Protein AF-A0A9W6Q426-F1 (afdb_monomer_lite)

Secondary structure (DSSP, 8-state):
--HHHHHHHHHHHHHS--STTHHHHHHHHHHHHSTTSSPPPPPS-EE-SHHHHHHHHH-GGGGTTEEEE-S-EE-TTSPPEEEPTT-EEEEE-TT-EEEES-EEEPTT-EEEEE--PPTTSPPPEEEEEE-STT--SEE-TTSEEEE-TT-EEEEEE-STT--SEE--SS--S--EEEE-TT-EEEEE--TTS-SEE-STT----EEEE-TT-EEEE----S-S-S----PPPPPP----PPPPPPPP------B--------------PPPPPPPPPPPPP-------------

Organism: NCBI:txid2065

pLDDT: mean 72.14, std 25.11, range [27.53, 98.12]

Radius of gyration: 30.88 Å; chains: 1; bounding box: 71×102×104 Å

Foldseek 3Di:
DVVVVVVVVVVVVVVPDDDPCVVVVVVVCVVVVVVPPDPPPDQQEEDAEDVSQLVCQDPVVVRVQEYEYPEAYAQPPHDEREHEALAHHEYAQQLYEAHEQAHEYHANYEYEYEHPHDPPRHTYEYEQHHPDAFGASYEQQNHEYHYEYAYEYEFEDQAAFHESAAETPVRQFGEHYEYEYQYEYEFETHPCQYSQAGGHVYGRYHYHYYYNYEYYYHDYSHDPPPPPPPDPDDDDDDDDDDDDDDDDDDDDHDDPDPDPPPPDDDDDPDDDDDDDDDDDDDDDDDDDDDDDDDD

Sequence (295 aa):
MRKRREIVRLLWAMRNSTGPSRAVLAAAVVVAATWTLLPQPAFATDVGDWVALSGAFANPAGVGGQVELGADLVQGAAADLRLADGAALTLDLNGHRLDTVAVVLGAGSTLTLTDTTPAPATPGVLTAASPRLGGAGIAVGGATLVVQGRAVVSATARDNEAAGIGGDKNHRENGTVTITGDARVSAAGGQFSAGIGGGDRGGGGSVTISGNATVTPGPSTARASAAATTAPAAPPGSPTTPPSPPPATAGRASVAATGAATAARSPSTAPPPSPPPAPAAARASAAARPASPPR

Structure (mmCIF, N/CA/C/O backbone):
data_AF-A0A9W6Q426-F1
#
_entry.id   AF-A0A9W6Q426-F1
#
loop_
_atom_site.group_PDB
_atom_site.id
_atom_site.type_symbol
_atom_site.label_atom_id
_atom_site.label_alt_id
_atom_site.label_comp_id
_atom_site.label_asym_id
_atom_site.label_entity_id
_atom_site.label_seq_id
_atom_site.pdbx_PDB_ins_code
_atom_site.Cartn_x
_atom_site.Cartn_y
_atom_site.Cartn_z
_atom_site.occupancy
_atom_site.B_iso_or_equiv
_atom_site.auth_seq_id
_atom_site.auth_comp_id
_atom_site.auth_asym_id
_atom_site.auth_atom_id
_atom_site.pdbx_PDB_model_num
ATOM 1 N N . MET A 1 1 ? -28.401 13.226 25.797 1.00 47.69 1 MET A N 1
ATOM 2 C CA . MET A 1 1 ? -29.872 13.031 25.907 1.00 47.69 1 MET A CA 1
ATOM 3 C C . MET A 1 1 ? -30.684 13.365 24.638 1.00 47.69 1 MET A C 1
ATOM 5 O O . MET A 1 1 ? -31.831 12.940 24.567 1.00 47.69 1 MET A O 1
ATOM 9 N N . ARG A 1 2 ? -30.132 14.036 23.604 1.00 45.91 2 ARG A N 1
ATOM 10 C CA . ARG A 1 2 ? -30.861 14.332 22.344 1.00 45.91 2 ARG A CA 1
ATOM 11 C C . ARG A 1 2 ? -31.159 13.104 21.458 1.00 45.91 2 ARG A C 1
ATOM 13 O O . ARG A 1 2 ? -32.271 13.005 20.960 1.00 45.91 2 ARG A O 1
ATOM 20 N N . LYS A 1 3 ? -30.251 12.120 21.366 1.00 43.38 3 LYS A N 1
ATOM 21 C CA . LYS A 1 3 ? -30.437 10.897 20.544 1.00 43.38 3 LYS A CA 1
ATOM 22 C C . LYS A 1 3 ? -31.628 10.015 20.957 1.00 43.38 3 LYS A C 1
ATOM 24 O O . LYS A 1 3 ? -32.259 9.394 20.114 1.00 43.38 3 LYS A O 1
ATOM 29 N N . ARG A 1 4 ? -31.997 9.994 22.246 1.00 46.34 4 ARG A N 1
ATOM 30 C CA . ARG A 1 4 ? -33.143 9.191 22.724 1.00 46.34 4 ARG A CA 1
ATOM 31 C C . ARG A 1 4 ? -34.501 9.758 22.287 1.00 46.34 4 ARG A C 1
ATOM 33 O O . ARG A 1 4 ? -35.471 9.014 22.252 1.00 46.34 4 ARG A O 1
ATOM 40 N N . ARG A 1 5 ? -34.582 11.047 21.929 1.00 47.50 5 ARG A N 1
ATOM 41 C CA . ARG A 1 5 ? -35.841 11.679 21.497 1.00 47.50 5 ARG A CA 1
ATOM 42 C C . ARG A 1 5 ? -36.172 11.422 20.021 1.00 47.50 5 ARG A C 1
ATOM 44 O O . ARG A 1 5 ? -37.349 11.414 19.676 1.00 47.50 5 ARG A O 1
ATOM 51 N N . GLU A 1 6 ? -35.179 11.157 19.171 1.00 50.72 6 GLU A N 1
ATOM 52 C CA . GLU A 1 6 ? -35.411 10.806 17.757 1.00 50.72 6 GLU A CA 1
ATOM 53 C C . GLU A 1 6 ? -35.918 9.375 17.587 1.00 50.72 6 GLU A C 1
ATOM 55 O O . GLU A 1 6 ? -36.842 9.143 16.812 1.00 50.72 6 GLU A O 1
ATOM 60 N N . ILE A 1 7 ? -35.405 8.438 18.388 1.00 54.12 7 ILE A N 1
ATOM 61 C CA . ILE A 1 7 ? -35.838 7.034 18.352 1.00 54.12 7 ILE A CA 1
ATOM 62 C C . ILE A 1 7 ? -37.318 6.911 18.737 1.00 54.12 7 ILE A C 1
ATOM 64 O O . ILE A 1 7 ? -38.072 6.207 18.073 1.00 54.12 7 ILE A O 1
ATOM 68 N N . VAL A 1 8 ? -37.769 7.654 19.753 1.00 60.78 8 VAL A N 1
ATOM 69 C CA . VAL A 1 8 ? -39.181 7.638 20.173 1.00 60.78 8 VAL A CA 1
ATOM 70 C C . VAL A 1 8 ? -40.093 8.287 19.122 1.00 60.78 8 VAL A C 1
ATOM 72 O O . VAL A 1 8 ? -41.204 7.808 18.904 1.00 60.78 8 VAL A O 1
ATOM 75 N N . ARG A 1 9 ? -39.624 9.326 18.413 1.00 55.25 9 ARG A N 1
ATOM 76 C CA . ARG A 1 9 ? -40.378 9.941 17.304 1.00 55.25 9 ARG A CA 1
ATOM 77 C C . ARG A 1 9 ? -40.522 9.006 16.101 1.00 55.25 9 ARG A C 1
ATOM 79 O O . ARG A 1 9 ? -41.608 8.932 15.533 1.00 55.25 9 ARG A O 1
ATOM 86 N N . LEU A 1 10 ? -39.474 8.257 15.757 1.00 51.78 10 LEU A N 1
ATOM 87 C CA . LEU A 1 10 ? -39.513 7.240 14.697 1.00 51.78 10 LEU A CA 1
ATOM 88 C C . LEU A 1 10 ? -40.424 6.059 15.065 1.00 51.78 10 LEU A C 1
ATOM 90 O O . LEU A 1 10 ? -41.182 5.581 14.221 1.00 51.78 10 LEU A O 1
ATOM 94 N N . LEU A 1 11 ? -40.419 5.640 16.336 1.00 55.69 11 LEU A N 1
ATOM 95 C CA . LEU A 1 11 ? -41.292 4.568 16.823 1.00 55.69 11 LEU A CA 1
ATOM 96 C C . LEU A 1 11 ? -42.777 4.968 16.811 1.00 55.69 11 LEU A C 1
ATOM 98 O O . LEU A 1 11 ? -43.640 4.137 16.531 1.00 55.69 11 LEU A O 1
ATOM 102 N N . TRP A 1 12 ? -43.083 6.242 17.080 1.00 63.41 12 TRP A N 1
ATOM 103 C CA . TRP A 1 12 ? -44.456 6.750 17.056 1.00 63.41 12 TRP A CA 1
ATOM 104 C C . TRP A 1 12 ? -45.003 6.885 15.626 1.00 63.41 12 TRP A C 1
ATOM 106 O O . TRP A 1 12 ? -46.134 6.479 15.365 1.00 63.41 12 TRP A O 1
ATOM 116 N N . ALA A 1 13 ? -44.183 7.347 14.674 1.00 53.78 13 ALA A N 1
ATOM 117 C CA . ALA A 1 13 ? -44.566 7.439 13.261 1.00 53.78 13 ALA A CA 1
ATOM 118 C C . ALA A 1 13 ? -44.852 6.063 12.621 1.00 53.78 13 ALA A C 1
ATOM 120 O O . ALA A 1 13 ? -45.743 5.941 11.783 1.00 53.78 13 ALA A O 1
ATOM 121 N N . MET A 1 14 ? -44.156 5.005 13.058 1.00 53.16 14 MET A N 1
ATOM 122 C CA . MET A 1 14 ? -44.390 3.634 12.583 1.00 53.16 14 MET A CA 1
ATOM 123 C C . MET A 1 14 ? -45.689 3.003 13.101 1.00 53.16 14 MET A C 1
ATOM 125 O O . MET A 1 14 ? -46.210 2.086 12.464 1.00 53.16 14 MET A O 1
ATOM 129 N N . ARG A 1 15 ? -46.234 3.471 14.232 1.00 56.97 15 ARG A N 1
ATOM 130 C CA . ARG A 1 15 ? -47.451 2.889 14.820 1.00 56.97 15 ARG A CA 1
ATOM 131 C C . ARG A 1 15 ? -48.739 3.350 14.127 1.00 56.97 15 ARG A C 1
ATOM 133 O O . ARG A 1 15 ? -49.721 2.617 14.166 1.00 56.97 15 ARG A O 1
ATOM 140 N N . ASN A 1 16 ? -48.719 4.502 13.451 1.00 53.62 16 ASN A N 1
ATOM 141 C CA . ASN A 1 16 ? -49.918 5.138 12.885 1.00 53.62 16 ASN A CA 1
ATOM 142 C C . ASN A 1 16 ? -50.016 5.068 11.343 1.00 53.62 16 ASN A C 1
ATOM 144 O O . ASN A 1 16 ? -50.873 5.723 10.758 1.00 53.62 16 ASN A O 1
ATOM 148 N N . SER A 1 17 ? -49.162 4.289 10.671 1.00 47.09 17 SER A N 1
ATOM 149 C CA . SER A 1 17 ? -49.158 4.141 9.206 1.00 47.09 17 SER A CA 1
ATOM 150 C C . SER A 1 17 ? -49.926 2.885 8.763 1.00 47.09 17 SER A C 1
ATOM 152 O O . SER A 1 17 ? -49.506 1.761 9.040 1.00 47.09 17 SER A O 1
ATOM 154 N N . THR A 1 18 ? -51.055 3.066 8.070 1.00 50.84 18 THR A N 1
ATOM 155 C CA . THR A 1 18 ? -51.948 1.998 7.569 1.00 50.84 18 THR A CA 1
ATOM 156 C C . THR A 1 18 ? -51.851 1.805 6.047 1.00 50.84 18 THR A C 1
ATOM 158 O O . THR A 1 18 ? -52.862 1.714 5.357 1.00 50.84 18 THR A O 1
ATOM 161 N N . GLY A 1 19 ? -50.629 1.737 5.504 1.00 53.12 19 GLY A N 1
ATOM 162 C CA . GLY A 1 19 ? -50.381 1.487 4.074 1.00 53.12 19 GLY A CA 1
ATOM 163 C C . GLY A 1 19 ? -49.561 0.216 3.788 1.00 53.12 19 GLY A C 1
ATOM 164 O O . GLY A 1 19 ? -48.840 -0.255 4.673 1.00 53.12 19 GLY A O 1
ATOM 165 N N . PRO A 1 20 ? -49.609 -0.324 2.549 1.00 43.25 20 PRO A N 1
ATOM 166 C CA . PRO A 1 20 ? -48.936 -1.570 2.132 1.00 43.25 20 PRO A CA 1
ATOM 167 C C . PRO A 1 20 ? -47.393 -1.526 2.190 1.00 43.25 20 PRO A C 1
ATOM 169 O O . PRO A 1 20 ? -46.722 -2.519 1.927 1.00 43.25 20 PRO A O 1
ATOM 172 N N . SER A 1 21 ? -46.806 -0.409 2.618 1.00 49.31 21 SER A N 1
ATOM 173 C CA . SER A 1 21 ? -45.363 -0.184 2.759 1.00 49.31 21 SER A CA 1
ATOM 174 C C . SER A 1 21 ? -44.708 -0.908 3.950 1.00 49.31 21 SER A C 1
ATOM 176 O O . SER A 1 21 ? -43.502 -0.764 4.159 1.00 49.31 21 SER A O 1
ATOM 178 N N . ARG A 1 22 ? -45.460 -1.690 4.746 1.00 48.19 22 ARG A N 1
ATOM 179 C CA . ARG A 1 22 ? -44.929 -2.384 5.940 1.00 48.19 22 ARG A CA 1
ATOM 180 C C . ARG A 1 22 ? -43.938 -3.505 5.608 1.00 48.19 22 ARG A C 1
ATOM 182 O O . ARG A 1 22 ? -43.015 -3.718 6.384 1.00 48.19 22 ARG A O 1
ATOM 189 N N . ALA A 1 23 ? -44.070 -4.173 4.462 1.00 43.56 23 ALA A N 1
ATOM 190 C CA . ALA A 1 23 ? -43.150 -5.251 4.084 1.00 43.56 23 ALA A CA 1
ATOM 191 C C . ALA A 1 23 ? -41.776 -4.724 3.628 1.00 43.56 23 ALA A C 1
ATOM 193 O O . ALA A 1 23 ? -40.744 -5.300 3.962 1.00 43.56 23 ALA A O 1
ATOM 194 N N . VAL A 1 24 ? -41.752 -3.586 2.926 1.00 43.38 24 VAL A N 1
ATOM 195 C CA . VAL A 1 24 ? -40.516 -3.017 2.362 1.00 43.38 24 VAL A CA 1
ATOM 196 C C . VAL A 1 24 ? -39.697 -2.276 3.427 1.00 43.38 24 VAL A C 1
ATOM 198 O O . VAL A 1 24 ? -38.473 -2.374 3.445 1.00 43.38 24 VAL A O 1
ATOM 201 N N . LEU A 1 25 ? -40.351 -1.601 4.379 1.00 39.75 25 LEU A N 1
ATOM 202 C CA . LEU A 1 25 ? -39.654 -0.902 5.468 1.00 39.75 25 LEU A CA 1
ATOM 203 C C . LEU A 1 25 ? -39.192 -1.831 6.602 1.00 39.75 25 LEU A C 1
ATOM 205 O O . LEU A 1 25 ? -38.144 -1.575 7.191 1.00 39.75 25 LEU A O 1
ATOM 209 N N . ALA A 1 26 ? -39.901 -2.933 6.880 1.00 39.97 26 ALA A N 1
ATOM 210 C CA . ALA A 1 26 ? -39.429 -3.927 7.848 1.00 39.97 26 ALA A CA 1
ATOM 211 C C . ALA A 1 26 ? -38.177 -4.674 7.345 1.00 39.97 26 ALA A C 1
ATOM 213 O O . ALA A 1 26 ? -37.266 -4.928 8.129 1.00 39.97 26 ALA A O 1
ATOM 214 N N . ALA A 1 27 ? -38.079 -4.947 6.039 1.00 36.84 27 ALA A N 1
ATOM 215 C CA . ALA A 1 27 ? -36.893 -5.566 5.444 1.00 36.84 27 ALA A CA 1
ATOM 216 C C . ALA A 1 27 ? -35.678 -4.614 5.407 1.00 36.84 27 ALA A C 1
ATOM 218 O O . ALA A 1 27 ? -34.555 -5.038 5.674 1.00 36.84 27 ALA A O 1
ATOM 219 N N . ALA A 1 28 ? -35.886 -3.316 5.157 1.00 37.59 28 ALA A N 1
ATOM 220 C CA . ALA A 1 28 ? -34.795 -2.338 5.104 1.00 37.59 28 ALA A CA 1
ATOM 221 C C . ALA A 1 28 ? -34.183 -2.019 6.486 1.00 37.59 28 ALA A C 1
ATOM 223 O O . ALA A 1 28 ? -32.982 -1.775 6.588 1.00 37.59 28 ALA A O 1
ATOM 224 N N . VAL A 1 29 ? -34.976 -2.060 7.564 1.00 38.66 29 VAL A N 1
ATOM 225 C CA . VAL A 1 29 ? -34.467 -1.813 8.928 1.00 38.66 29 VAL A CA 1
ATOM 226 C C . VAL A 1 29 ? -33.741 -3.034 9.500 1.00 38.66 29 VAL A C 1
ATOM 228 O O . VAL A 1 29 ? -32.770 -2.861 10.232 1.00 38.66 29 VAL A O 1
ATOM 231 N N . VAL A 1 30 ? -34.123 -4.259 9.121 1.00 38.06 30 VAL A N 1
ATOM 232 C CA . VAL A 1 30 ? -33.378 -5.462 9.531 1.00 38.06 30 VAL A CA 1
ATOM 233 C C . VAL A 1 30 ? -32.011 -5.530 8.843 1.00 38.06 30 VAL A C 1
ATOM 235 O O . VAL A 1 30 ? -31.046 -5.897 9.497 1.00 38.06 30 VAL A O 1
ATOM 238 N N . VAL A 1 31 ? -31.875 -5.072 7.593 1.00 38.94 31 VAL A N 1
ATOM 239 C CA . VAL A 1 31 ? -30.565 -5.039 6.912 1.00 38.94 31 VAL A CA 1
ATOM 240 C C . VAL A 1 31 ? -29.668 -3.897 7.414 1.00 38.94 31 VAL A C 1
ATOM 242 O O . VAL A 1 31 ? -28.458 -4.071 7.486 1.00 38.94 31 VAL A O 1
ATOM 245 N N . ALA A 1 32 ? -30.215 -2.750 7.831 1.00 36.66 32 ALA A N 1
ATOM 246 C CA . ALA A 1 32 ? -29.400 -1.647 8.361 1.00 36.66 32 ALA A CA 1
ATOM 247 C C . ALA A 1 32 ? -29.012 -1.809 9.848 1.00 36.66 32 ALA A C 1
ATOM 249 O O . ALA A 1 32 ? -28.000 -1.259 10.283 1.00 36.66 32 ALA A O 1
ATOM 250 N N . ALA A 1 33 ? -29.790 -2.557 10.640 1.00 34.72 33 ALA A N 1
ATOM 251 C CA . ALA A 1 33 ? -29.527 -2.756 12.069 1.00 34.72 33 ALA A CA 1
ATOM 252 C C . ALA A 1 33 ? -28.657 -3.987 12.388 1.00 34.72 33 ALA A C 1
ATOM 254 O O . ALA A 1 33 ? -28.156 -4.086 13.505 1.00 34.72 33 ALA A O 1
ATOM 255 N N . THR A 1 34 ? -28.426 -4.902 11.440 1.00 34.59 34 THR A N 1
ATOM 256 C CA . THR A 1 34 ? -27.519 -6.048 11.649 1.00 34.59 34 THR A CA 1
ATOM 257 C C . THR A 1 34 ? -26.053 -5.748 11.328 1.00 34.59 34 THR A C 1
ATOM 259 O O . THR A 1 34 ? -25.191 -6.539 11.693 1.00 34.59 34 THR A O 1
ATOM 262 N N . TRP A 1 35 ? -25.732 -4.602 10.713 1.00 42.09 35 TRP A N 1
ATOM 263 C CA . TRP A 1 35 ? -24.341 -4.210 10.425 1.00 42.09 35 TRP A CA 1
ATOM 264 C C . TRP A 1 35 ? -23.622 -3.505 11.584 1.00 42.09 35 TRP A C 1
ATOM 266 O O . TRP A 1 35 ? -22.416 -3.299 11.509 1.00 42.09 35 TRP A O 1
ATOM 276 N N . THR A 1 36 ? -24.315 -3.146 12.668 1.00 42.47 36 THR A N 1
ATOM 277 C CA . THR A 1 36 ? -23.703 -2.431 13.807 1.00 42.47 36 THR A CA 1
ATOM 278 C C . THR A 1 36 ? -23.446 -3.301 15.038 1.00 42.47 36 THR A C 1
ATOM 280 O O . THR A 1 36 ? -22.999 -2.778 16.055 1.00 42.47 36 THR A O 1
ATOM 283 N N . LEU A 1 37 ? -23.698 -4.614 14.965 1.00 43.25 37 LEU A N 1
ATOM 284 C CA . LEU A 1 37 ? -23.512 -5.535 16.096 1.00 43.25 37 LEU A CA 1
ATOM 285 C C . LEU A 1 37 ? -22.710 -6.804 15.781 1.00 43.25 37 LEU A C 1
ATOM 287 O O . LEU A 1 37 ? -22.632 -7.689 16.631 1.00 43.25 37 LEU A O 1
ATOM 291 N N . LEU A 1 38 ? -22.078 -6.903 14.609 1.00 44.03 38 LEU A N 1
ATOM 292 C CA . LEU A 1 38 ? -20.991 -7.868 14.475 1.00 44.03 38 LEU A CA 1
ATOM 293 C C . LEU A 1 38 ? -19.776 -7.278 15.203 1.00 44.03 38 LEU A C 1
ATOM 295 O O . LEU A 1 38 ? -19.415 -6.136 14.901 1.00 44.03 38 LEU A O 1
ATOM 299 N N . PRO A 1 39 ? -19.172 -7.990 16.175 1.00 43.03 39 PRO A N 1
ATOM 300 C CA . PRO A 1 39 ? -17.881 -7.582 16.705 1.00 43.03 39 PRO A CA 1
ATOM 301 C C . PRO A 1 39 ? -16.956 -7.414 15.503 1.00 43.03 39 PRO A C 1
ATOM 303 O O . PRO A 1 39 ? -16.790 -8.352 14.719 1.00 43.03 39 PRO A O 1
ATOM 306 N N . GLN A 1 40 ? -16.421 -6.205 15.306 1.00 48.06 40 GLN A N 1
ATOM 307 C CA . GLN A 1 40 ? -15.316 -6.057 14.370 1.00 48.06 40 GLN A CA 1
ATOM 308 C C . GLN A 1 40 ? -14.255 -7.058 14.829 1.00 48.06 40 GLN A C 1
ATOM 310 O O . GLN A 1 40 ? -14.023 -7.130 16.043 1.00 48.06 40 GLN A O 1
ATOM 315 N N . PRO A 1 41 ? -13.714 -7.903 13.931 1.00 47.53 41 PRO A N 1
ATOM 316 C CA . PRO A 1 41 ? -12.659 -8.817 14.327 1.00 47.53 41 PRO A CA 1
ATOM 317 C C . PRO A 1 41 ? -11.591 -7.962 15.002 1.00 47.53 41 PRO A C 1
ATOM 319 O O . PRO A 1 41 ? -11.090 -7.013 14.404 1.00 47.53 41 PRO A O 1
ATOM 322 N N . ALA A 1 42 ? -11.354 -8.214 16.289 1.00 53.28 42 ALA A N 1
ATOM 323 C CA . ALA A 1 42 ? -10.240 -7.593 16.977 1.00 53.28 42 ALA A CA 1
ATOM 324 C C . ALA A 1 42 ? -8.996 -7.999 16.186 1.00 53.28 42 ALA A C 1
ATOM 326 O O . ALA A 1 42 ? -8.835 -9.192 15.904 1.00 53.28 42 ALA A O 1
ATOM 327 N N . PHE A 1 43 ? -8.181 -7.030 15.768 1.00 59.12 43 PHE A N 1
ATOM 328 C CA . PHE A 1 43 ? -6.948 -7.333 15.057 1.00 59.12 43 PHE A CA 1
ATOM 329 C C . PHE A 1 43 ? -6.148 -8.322 15.904 1.00 59.12 43 PHE A C 1
ATOM 331 O O . PHE A 1 43 ? -5.894 -8.106 17.088 1.00 59.12 43 PHE A O 1
ATOM 338 N N . ALA A 1 44 ? -5.869 -9.486 15.323 1.00 56.44 44 ALA A N 1
ATOM 339 C CA . ALA A 1 44 ? -5.470 -10.658 16.093 1.00 56.44 44 ALA A CA 1
ATOM 340 C C . ALA A 1 44 ? -4.011 -10.591 16.568 1.00 56.44 44 ALA A C 1
ATOM 342 O O . ALA A 1 44 ? -3.586 -11.417 17.377 1.00 56.44 44 ALA A O 1
ATOM 343 N N . THR A 1 45 ? -3.215 -9.658 16.045 1.00 78.50 45 THR A N 1
ATOM 344 C CA . THR A 1 45 ? -1.788 -9.555 16.349 1.00 78.50 45 THR A CA 1
ATOM 345 C C . THR A 1 45 ? -1.348 -8.098 16.323 1.00 78.50 45 THR A C 1
ATOM 347 O O . THR A 1 45 ? -1.320 -7.467 15.266 1.00 78.50 45 THR A O 1
ATOM 350 N N . ASP A 1 46 ? -0.996 -7.605 17.507 1.00 87.75 46 ASP A N 1
ATOM 351 C CA . ASP A 1 46 ? -0.299 -6.340 17.697 1.00 87.75 46 ASP A CA 1
ATOM 352 C C . ASP A 1 46 ? 1.188 -6.523 17.356 1.00 87.75 46 ASP A C 1
ATOM 354 O O . ASP A 1 46 ? 1.850 -7.441 17.854 1.00 87.75 46 ASP A O 1
ATOM 358 N N . VAL A 1 47 ? 1.704 -5.686 16.461 1.00 93.38 47 VAL A N 1
ATOM 359 C CA . VAL A 1 47 ? 3.062 -5.771 15.927 1.00 93.38 47 VAL A CA 1
ATOM 360 C C . VAL A 1 47 ? 3.849 -4.530 16.328 1.00 93.38 47 VAL A C 1
ATOM 362 O O . VAL A 1 47 ? 3.677 -3.446 15.771 1.00 93.38 47 VAL A O 1
ATOM 365 N N . GLY A 1 48 ? 4.751 -4.713 17.294 1.00 93.94 48 GLY A N 1
ATOM 366 C CA . GLY A 1 48 ? 5.591 -3.646 17.848 1.00 93.94 48 GLY A CA 1
ATOM 367 C C . GLY A 1 48 ? 6.995 -3.536 17.246 1.00 93.94 48 GLY A C 1
ATOM 368 O O . GLY A 1 48 ? 7.738 -2.630 17.616 1.00 93.94 48 GLY A O 1
ATOM 369 N N . ASP A 1 49 ? 7.389 -4.436 16.338 1.00 94.56 49 ASP A N 1
ATOM 370 C CA . ASP A 1 49 ? 8.708 -4.404 15.700 1.00 94.56 49 ASP A CA 1
ATOM 371 C C . ASP A 1 49 ? 8.693 -4.866 14.231 1.00 94.56 49 ASP A C 1
ATOM 373 O O . ASP A 1 49 ? 7.744 -5.477 13.731 1.00 94.56 49 ASP A O 1
ATOM 377 N N . TRP A 1 50 ? 9.779 -4.558 13.516 1.00 94.38 50 TRP A N 1
ATOM 378 C CA . TRP A 1 50 ? 9.915 -4.867 12.091 1.00 94.38 50 TRP A CA 1
ATOM 379 C C . TRP A 1 50 ? 9.977 -6.373 11.792 1.00 94.38 50 TRP A C 1
ATOM 381 O O . TRP A 1 50 ? 9.524 -6.821 10.735 1.00 94.38 50 TRP A O 1
ATOM 391 N N . VAL A 1 51 ? 10.557 -7.174 12.689 1.00 94.06 51 VAL A N 1
ATOM 392 C CA . VAL A 1 51 ? 10.711 -8.620 12.475 1.00 94.06 51 VAL A CA 1
ATOM 393 C C . VAL A 1 51 ? 9.339 -9.284 12.518 1.00 94.06 51 VAL A C 1
ATOM 395 O O . VAL A 1 51 ? 9.006 -10.046 11.612 1.00 94.06 51 VAL A O 1
ATOM 398 N N . ALA A 1 52 ? 8.513 -8.924 13.497 1.00 94.44 52 ALA A N 1
ATOM 399 C CA . ALA A 1 52 ? 7.131 -9.363 13.587 1.00 94.44 52 ALA A CA 1
ATOM 400 C C . ALA A 1 52 ? 6.307 -8.902 12.369 1.00 94.44 52 ALA A C 1
ATOM 402 O O . ALA A 1 52 ? 5.601 -9.719 11.775 1.00 94.44 52 ALA A O 1
ATOM 403 N N . LEU A 1 53 ? 6.466 -7.649 11.916 1.00 96.12 53 LEU A N 1
ATOM 404 C CA . LEU A 1 53 ? 5.758 -7.152 10.727 1.00 96.12 53 LEU A CA 1
ATOM 405 C C . LEU A 1 53 ? 6.153 -7.916 9.461 1.00 96.12 53 LEU A C 1
ATOM 407 O O . LEU A 1 53 ? 5.298 -8.386 8.713 1.00 96.12 53 LEU A O 1
ATOM 411 N N . SER A 1 54 ? 7.453 -8.060 9.212 1.00 95.06 54 SER A N 1
ATOM 412 C CA . SER A 1 54 ? 7.952 -8.780 8.038 1.00 95.06 54 SER A CA 1
ATOM 413 C C . SER A 1 54 ? 7.565 -10.263 8.061 1.00 95.06 54 SER A C 1
ATOM 415 O O . SER A 1 54 ? 7.212 -10.813 7.018 1.00 95.06 54 SER A O 1
ATOM 417 N N . GLY A 1 55 ? 7.538 -10.888 9.244 1.00 94.25 55 GLY A N 1
ATOM 418 C CA . GLY A 1 55 ? 7.018 -12.240 9.441 1.00 94.25 55 GLY A CA 1
ATOM 419 C C . GLY A 1 55 ? 5.534 -12.356 9.090 1.00 94.25 55 GLY A C 1
ATOM 420 O O . GLY A 1 55 ? 5.142 -13.297 8.401 1.00 94.25 55 GLY A O 1
ATOM 421 N N . ALA A 1 56 ? 4.722 -11.372 9.480 1.00 95.19 56 ALA A N 1
ATOM 422 C CA . ALA A 1 56 ? 3.305 -11.325 9.133 1.00 95.19 56 ALA A CA 1
ATOM 423 C C . ALA A 1 56 ? 3.061 -11.134 7.625 1.00 95.19 56 ALA A C 1
ATOM 425 O O . ALA A 1 56 ? 2.154 -11.747 7.069 1.00 95.19 56 ALA A O 1
ATOM 426 N N . PHE A 1 57 ? 3.891 -10.343 6.938 1.00 95.25 57 PHE A N 1
ATOM 427 C CA . PHE A 1 57 ? 3.850 -10.225 5.474 1.00 95.25 57 PHE A CA 1
ATOM 428 C C . PHE A 1 57 ? 4.244 -11.534 4.771 1.00 95.25 57 PHE A C 1
ATOM 430 O O . PHE A 1 57 ? 3.621 -11.910 3.777 1.00 95.25 57 PHE A O 1
ATOM 437 N N . ALA A 1 58 ? 5.238 -12.250 5.303 1.00 94.62 58 ALA A N 1
ATOM 438 C CA . ALA A 1 58 ? 5.683 -13.530 4.757 1.00 94.62 58 ALA A CA 1
ATOM 439 C C . ALA A 1 58 ? 4.678 -14.672 5.001 1.00 94.62 58 ALA A C 1
ATOM 441 O O . ALA A 1 58 ? 4.559 -15.568 4.167 1.00 94.62 58 ALA A O 1
ATOM 442 N N . ASN A 1 59 ? 3.948 -14.645 6.122 1.00 94.19 59 ASN A N 1
ATOM 443 C CA . ASN A 1 59 ? 2.917 -15.627 6.458 1.00 94.19 59 ASN A CA 1
ATOM 444 C C . ASN A 1 59 ? 1.645 -14.969 7.040 1.00 94.19 59 ASN A C 1
ATOM 446 O O . ASN A 1 59 ? 1.382 -15.089 8.241 1.00 94.19 59 ASN A O 1
ATOM 450 N N . PRO A 1 60 ? 0.804 -14.335 6.200 1.00 93.81 60 PRO A N 1
ATOM 451 C CA . PRO A 1 60 ? -0.414 -13.665 6.660 1.00 93.81 60 PRO A CA 1
ATOM 452 C C . PRO A 1 60 ? -1.405 -14.623 7.316 1.00 93.81 60 PRO A C 1
ATOM 454 O O . PRO A 1 60 ? -2.038 -14.283 8.310 1.00 93.81 60 PRO A O 1
ATOM 457 N N . ALA A 1 61 ? -1.515 -15.852 6.804 1.00 92.12 61 ALA A N 1
ATOM 458 C CA . ALA A 1 61 ? -2.394 -16.868 7.378 1.00 92.12 61 ALA A CA 1
ATOM 459 C C . ALA A 1 61 ? -1.999 -17.224 8.823 1.00 92.12 61 ALA A C 1
ATOM 461 O O . ALA A 1 61 ? -2.873 -17.475 9.650 1.00 92.12 61 ALA A O 1
ATOM 462 N N . GLY A 1 62 ? -0.700 -17.185 9.143 1.00 90.25 62 GLY A N 1
ATOM 463 C CA . GLY A 1 62 ? -0.182 -17.426 10.491 1.00 90.25 62 GLY A CA 1
ATOM 464 C C . GLY A 1 62 ? -0.594 -16.377 11.527 1.00 90.25 62 GLY A C 1
ATOM 465 O O . GLY A 1 62 ? -0.637 -16.698 12.710 1.00 90.25 62 GLY A O 1
ATOM 466 N N . VAL A 1 63 ? -0.945 -15.162 11.091 1.00 90.38 63 VAL A N 1
ATOM 467 C CA . VAL A 1 63 ? -1.446 -14.067 11.948 1.00 90.38 63 VAL A CA 1
ATOM 468 C C . VAL A 1 63 ? -2.954 -13.831 11.781 1.00 90.38 63 VAL A C 1
ATOM 470 O O . VAL A 1 63 ? -3.486 -12.806 12.189 1.00 90.38 63 VAL A O 1
ATOM 473 N N . GLY A 1 64 ? -3.671 -14.757 11.136 1.00 90.50 64 GLY A N 1
ATOM 474 C CA . GLY A 1 64 ? -5.110 -14.615 10.884 1.00 90.50 64 GLY A CA 1
ATOM 475 C C . GLY A 1 64 ? -5.471 -13.596 9.795 1.00 90.50 64 GLY A C 1
ATOM 476 O O . GLY A 1 64 ? -6.625 -13.190 9.691 1.00 90.50 64 GLY A O 1
ATOM 477 N N . GLY A 1 65 ? -4.503 -13.182 8.972 1.00 92.94 65 GLY A N 1
ATOM 478 C CA . GLY A 1 65 ? -4.697 -12.268 7.843 1.00 92.94 65 GLY A CA 1
ATOM 479 C C . GLY A 1 65 ? -4.902 -10.805 8.239 1.00 92.94 65 GLY A C 1
ATOM 480 O O . GLY A 1 65 ? -5.241 -9.991 7.376 1.00 92.94 65 GLY A O 1
ATOM 481 N N . GLN A 1 66 ? -4.711 -10.455 9.513 1.00 94.31 66 GLN A N 1
ATOM 482 C CA . GLN A 1 66 ? -4.898 -9.101 10.030 1.00 94.31 66 GLN A CA 1
ATOM 483 C C . GLN A 1 66 ? -3.796 -8.738 11.027 1.00 94.31 66 GLN A C 1
ATOM 485 O O . GLN A 1 66 ? -3.479 -9.521 11.915 1.00 94.31 66 GLN A O 1
ATOM 490 N N . VAL A 1 67 ? -3.238 -7.540 10.887 1.00 95.38 67 VAL A N 1
ATOM 491 C CA . VAL A 1 67 ? -2.177 -6.997 11.741 1.00 95.38 67 VAL A CA 1
ATOM 492 C C . VAL A 1 67 ? -2.529 -5.574 12.130 1.00 95.38 67 VAL A C 1
ATOM 494 O O . VAL A 1 67 ? -2.978 -4.803 11.283 1.00 95.38 67 VAL A O 1
ATOM 497 N N . GLU A 1 68 ? -2.273 -5.231 13.384 1.00 95.69 68 GLU A N 1
ATOM 498 C CA . GLU A 1 68 ? -2.308 -3.864 13.900 1.00 95.69 68 GLU A CA 1
ATOM 499 C C . GLU A 1 68 ? -0.884 -3.445 14.269 1.00 95.69 68 GLU A C 1
ATOM 501 O O . GLU A 1 68 ? -0.117 -4.250 14.801 1.00 95.69 68 GLU A O 1
ATOM 506 N N . LEU A 1 69 ? -0.494 -2.211 13.950 1.00 96.31 69 LEU A N 1
ATOM 507 C CA . LEU A 1 69 ? 0.764 -1.662 14.448 1.00 96.31 69 LEU A CA 1
ATOM 508 C C . LEU A 1 69 ? 0.609 -1.233 15.910 1.00 96.31 69 LEU A C 1
ATOM 510 O O . LEU A 1 69 ? -0.332 -0.515 16.246 1.00 96.31 69 LEU A O 1
ATOM 514 N N . GLY A 1 70 ? 1.576 -1.616 16.742 1.00 95.06 70 GLY A N 1
ATOM 515 C CA . GLY A 1 70 ? 1.668 -1.195 18.148 1.00 95.06 70 GLY A CA 1
ATOM 516 C C . GLY A 1 70 ? 2.744 -0.150 18.412 1.00 95.06 70 GLY A C 1
ATOM 517 O O . GLY A 1 70 ? 2.900 0.331 19.536 1.00 95.06 70 GLY A O 1
ATOM 518 N N . ALA A 1 71 ? 3.544 0.172 17.395 1.00 95.75 71 ALA A N 1
ATOM 519 C CA . ALA A 1 71 ? 4.621 1.144 17.473 1.00 95.75 71 ALA A CA 1
ATOM 520 C C . ALA A 1 71 ? 4.919 1.747 16.098 1.00 95.75 71 ALA A C 1
ATOM 522 O O . ALA A 1 71 ? 4.567 1.188 15.058 1.00 95.75 71 ALA A O 1
ATOM 523 N N . ASP A 1 72 ? 5.636 2.870 16.102 1.00 97.12 72 ASP A N 1
ATOM 524 C CA . ASP A 1 72 ? 6.231 3.412 14.885 1.00 97.12 72 ASP A CA 1
ATOM 525 C C . ASP A 1 72 ? 7.391 2.513 14.437 1.00 97.12 72 ASP A C 1
ATOM 527 O O . ASP A 1 72 ? 8.311 2.231 15.209 1.00 97.12 72 ASP A O 1
ATOM 531 N N . LEU A 1 73 ? 7.371 2.085 13.176 1.00 96.56 73 LEU A N 1
ATOM 532 C CA . LEU A 1 73 ? 8.331 1.144 12.611 1.00 96.56 73 LEU A CA 1
ATOM 533 C C . LEU A 1 73 ? 9.120 1.776 11.468 1.00 96.56 73 LEU A C 1
ATOM 535 O O . LEU A 1 73 ? 8.562 2.416 10.580 1.00 96.56 73 LEU A O 1
ATOM 539 N N . VAL A 1 74 ? 10.428 1.524 11.458 1.00 95.19 74 VAL A N 1
ATOM 540 C CA . VAL A 1 74 ? 11.346 1.943 10.393 1.00 95.19 74 VAL A CA 1
ATOM 541 C C . VAL A 1 74 ? 12.147 0.728 9.930 1.00 95.19 74 VAL A C 1
ATOM 543 O O . VAL A 1 74 ? 12.773 0.055 10.745 1.00 95.19 74 VAL A O 1
ATOM 546 N N . GLN A 1 75 ? 12.169 0.462 8.622 1.00 91.50 75 GLN A N 1
ATOM 547 C CA . GLN A 1 75 ? 12.834 -0.715 8.040 1.00 91.50 75 GLN A CA 1
ATOM 548 C C . GLN A 1 75 ? 14.332 -0.815 8.349 1.00 91.50 75 GLN A C 1
ATOM 550 O O . GLN A 1 75 ? 14.863 -1.905 8.572 1.00 91.50 75 GLN A O 1
ATOM 555 N N . GLY A 1 76 ? 15.048 0.310 8.294 1.00 87.12 76 GLY A N 1
ATOM 556 C CA . GLY A 1 76 ? 16.508 0.315 8.373 1.00 87.12 76 GLY A CA 1
ATOM 557 C C . GLY A 1 76 ? 17.146 -0.550 7.276 1.00 87.12 76 GLY A C 1
ATOM 558 O O . GLY A 1 76 ? 16.861 -0.375 6.094 1.00 87.12 76 GLY A O 1
ATOM 559 N N . ALA A 1 77 ? 18.015 -1.484 7.671 1.00 82.69 77 ALA A N 1
ATOM 560 C CA . ALA A 1 77 ? 18.714 -2.401 6.762 1.00 82.69 77 ALA A CA 1
ATOM 561 C C . ALA A 1 77 ? 17.939 -3.700 6.458 1.00 82.69 77 ALA A C 1
ATOM 563 O O . ALA A 1 77 ? 18.460 -4.578 5.770 1.00 82.69 77 ALA A O 1
ATOM 564 N N . ALA A 1 78 ? 16.726 -3.857 6.995 1.00 83.81 78 ALA A N 1
ATOM 565 C CA . ALA A 1 78 ? 15.943 -5.069 6.810 1.00 83.81 78 ALA A CA 1
ATOM 566 C C . ALA A 1 78 ? 15.429 -5.217 5.366 1.00 83.81 78 ALA A C 1
ATOM 568 O O . ALA A 1 78 ? 15.459 -4.281 4.563 1.00 83.81 78 ALA A O 1
ATOM 569 N N . ALA A 1 79 ? 14.955 -6.414 5.020 1.00 86.94 79 ALA A N 1
ATOM 570 C CA . ALA A 1 79 ? 14.372 -6.687 3.710 1.00 86.94 79 ALA A CA 1
ATOM 571 C C . ALA A 1 79 ? 13.025 -5.966 3.511 1.00 86.94 79 ALA A C 1
ATOM 573 O O . ALA A 1 79 ? 12.356 -5.605 4.478 1.00 86.94 79 ALA A O 1
ATOM 574 N N . ASP A 1 80 ? 12.636 -5.780 2.244 1.00 90.50 80 ASP A N 1
ATOM 575 C CA . ASP A 1 80 ? 11.332 -5.206 1.876 1.00 90.50 80 ASP A CA 1
ATOM 576 C C . ASP A 1 80 ? 10.174 -6.032 2.432 1.00 90.50 80 ASP A C 1
ATOM 578 O O . ASP A 1 80 ? 10.274 -7.259 2.542 1.00 90.50 80 ASP A O 1
ATOM 582 N N . LEU A 1 81 ? 9.043 -5.369 2.665 1.00 94.62 81 LEU A N 1
ATOM 583 C CA . LEU A 1 81 ? 7.792 -6.050 2.970 1.00 94.62 81 LEU A CA 1
ATOM 584 C C . LEU A 1 81 ? 7.284 -6.734 1.699 1.00 94.62 81 LEU A C 1
ATOM 586 O O . LEU A 1 81 ? 6.939 -6.069 0.721 1.00 94.62 81 LEU A O 1
ATOM 590 N N . ARG A 1 82 ? 7.275 -8.069 1.697 1.00 94.94 82 ARG A N 1
ATOM 591 C CA . ARG A 1 82 ? 6.827 -8.884 0.564 1.00 94.94 82 ARG A CA 1
ATOM 592 C C . ARG A 1 82 ? 5.626 -9.721 0.960 1.00 94.94 82 ARG A C 1
ATOM 594 O O . ARG A 1 82 ? 5.735 -10.532 1.872 1.00 94.94 82 ARG A O 1
ATOM 601 N N . LEU A 1 83 ? 4.521 -9.545 0.246 1.00 95.75 83 LEU A N 1
ATOM 602 C CA . LEU A 1 83 ? 3.341 -10.392 0.367 1.00 95.75 83 LEU A CA 1
ATOM 603 C C . LEU A 1 83 ? 3.414 -11.496 -0.694 1.00 95.75 83 LEU A C 1
ATOM 605 O O . LEU A 1 83 ? 3.620 -11.194 -1.869 1.00 95.75 83 LEU A O 1
ATOM 609 N N . ALA A 1 84 ? 3.283 -12.759 -0.291 1.00 93.19 84 ALA A N 1
ATOM 610 C CA . ALA A 1 84 ? 3.340 -13.893 -1.217 1.00 93.19 84 ALA A CA 1
ATOM 611 C C . ALA A 1 84 ? 2.158 -13.902 -2.207 1.00 93.19 84 ALA A C 1
ATOM 613 O O . ALA A 1 84 ? 1.093 -13.346 -1.925 1.00 93.19 84 ALA A O 1
ATOM 614 N N . ASP A 1 85 ? 2.338 -14.561 -3.353 1.00 93.06 85 ASP A N 1
ATOM 615 C CA . ASP A 1 85 ? 1.296 -14.710 -4.375 1.00 93.06 85 ASP A CA 1
ATOM 616 C C . ASP A 1 85 ? 0.007 -15.300 -3.780 1.00 93.06 85 ASP A C 1
ATOM 618 O O . ASP A 1 85 ? 0.034 -16.237 -2.981 1.00 93.06 85 ASP A O 1
ATOM 622 N N . GLY A 1 86 ? -1.138 -14.726 -4.153 1.00 93.56 86 GLY A N 1
ATOM 623 C CA . GLY A 1 86 ? -2.459 -15.134 -3.669 1.00 93.56 86 GLY A CA 1
ATOM 624 C C . GLY A 1 86 ? -2.735 -14.877 -2.181 1.00 93.56 86 GLY A C 1
ATOM 625 O O . GLY A 1 86 ? -3.831 -15.187 -1.715 1.00 93.56 86 GLY A O 1
ATOM 626 N N . ALA A 1 87 ? -1.788 -14.321 -1.418 1.00 96.38 87 ALA A N 1
ATOM 627 C CA . ALA A 1 87 ? -1.984 -14.066 0.005 1.00 96.38 87 ALA A CA 1
ATOM 628 C C . ALA A 1 87 ? -2.822 -12.801 0.252 1.00 96.38 87 ALA A C 1
ATOM 630 O O . ALA A 1 87 ? -2.814 -11.862 -0.541 1.00 96.38 87 ALA A O 1
ATOM 631 N N . ALA A 1 88 ? -3.534 -12.753 1.377 1.00 96.88 88 ALA A N 1
ATOM 632 C CA . ALA A 1 88 ? -4.329 -11.596 1.775 1.00 96.88 88 ALA A CA 1
ATOM 633 C C . ALA A 1 88 ? -3.920 -11.120 3.170 1.00 96.88 88 ALA A C 1
ATOM 635 O O . ALA A 1 88 ? -3.814 -11.927 4.095 1.00 96.88 88 ALA A O 1
ATOM 636 N N . LEU A 1 89 ? -3.702 -9.814 3.313 1.00 97.06 89 LEU A N 1
ATOM 637 C CA . LEU A 1 89 ? -3.344 -9.181 4.578 1.00 97.06 89 LEU A CA 1
ATOM 638 C C . LEU A 1 89 ? -4.089 -7.855 4.733 1.00 97.06 89 LEU A C 1
ATOM 640 O O . LEU A 1 89 ? -4.103 -7.027 3.824 1.00 97.06 89 LEU A O 1
ATOM 644 N N . THR A 1 90 ? -4.678 -7.639 5.905 1.00 97.44 90 THR A N 1
ATOM 645 C CA . THR A 1 90 ? -5.144 -6.322 6.347 1.00 97.44 90 THR A CA 1
ATOM 646 C C . THR A 1 90 ? -4.152 -5.769 7.357 1.00 97.44 90 THR A C 1
ATOM 648 O O . THR A 1 90 ? -3.908 -6.404 8.376 1.00 97.44 90 THR A O 1
ATOM 651 N N . LEU A 1 91 ? -3.591 -4.600 7.077 1.00 97.12 91 LEU A N 1
ATOM 652 C CA . LEU A 1 91 ? -2.726 -3.862 7.985 1.00 97.12 91 LEU A CA 1
ATOM 653 C C . LEU A 1 91 ? -3.465 -2.612 8.465 1.00 97.12 91 LEU A C 1
ATOM 655 O O . LEU A 1 91 ? -3.802 -1.736 7.662 1.00 97.12 91 LEU A O 1
ATOM 659 N N . ASP A 1 92 ? -3.699 -2.539 9.768 1.00 97.00 92 ASP A N 1
ATOM 660 C CA . ASP A 1 92 ? -4.139 -1.334 10.454 1.00 97.00 92 ASP A CA 1
ATOM 661 C C . ASP A 1 92 ? -2.929 -0.558 10.963 1.00 97.00 92 ASP A C 1
ATOM 663 O O . ASP A 1 92 ? -2.110 -1.074 11.725 1.00 97.00 92 ASP A O 1
ATOM 667 N N . LEU A 1 93 ? -2.807 0.689 10.514 1.00 96.81 93 LEU A N 1
ATOM 668 C CA . LEU A 1 93 ? -1.734 1.575 10.942 1.00 96.81 93 LEU A CA 1
ATOM 669 C C . LEU A 1 93 ? -1.935 2.069 12.376 1.00 96.81 93 LEU A C 1
ATOM 671 O O . LEU A 1 93 ? -0.957 2.488 12.981 1.00 96.81 93 LEU A O 1
ATOM 675 N N . ASN A 1 94 ? -3.161 2.033 12.909 1.00 95.38 94 ASN A N 1
ATOM 676 C CA . ASN A 1 94 ? -3.485 2.374 14.295 1.00 95.38 94 ASN A CA 1
ATOM 677 C C . ASN A 1 94 ? -2.822 3.668 14.816 1.00 95.38 94 ASN A C 1
ATOM 679 O O . ASN A 1 94 ? -2.356 3.752 15.948 1.00 95.38 94 ASN A O 1
ATOM 683 N N . GLY A 1 95 ? -2.748 4.709 13.983 1.00 95.75 95 GLY A N 1
ATOM 684 C CA . GLY A 1 95 ? -2.150 5.989 14.375 1.00 95.75 95 GLY A CA 1
ATOM 685 C C . GLY A 1 95 ? -0.621 6.020 14.346 1.00 95.75 95 GLY A C 1
ATOM 686 O O . GLY A 1 95 ? -0.036 7.075 14.594 1.00 95.75 95 GLY A O 1
ATOM 687 N N . HIS A 1 96 ? 0.024 4.906 14.007 1.00 97.19 96 HIS A N 1
ATOM 688 C CA . HIS A 1 96 ? 1.472 4.758 13.946 1.00 97.19 96 HIS A CA 1
ATOM 689 C C . HIS A 1 96 ? 2.050 5.053 12.564 1.00 97.19 96 HIS A C 1
ATOM 691 O O . HIS A 1 96 ? 1.363 5.066 11.535 1.00 97.19 96 HIS A O 1
ATOM 697 N N . ARG A 1 97 ? 3.361 5.295 12.540 1.00 97.12 97 ARG A N 1
ATOM 698 C CA . ARG A 1 97 ? 4.141 5.449 11.313 1.00 97.12 97 ARG A CA 1
ATOM 699 C C . ARG A 1 97 ? 4.800 4.136 10.905 1.00 97.12 97 ARG A C 1
ATOM 701 O O . ARG A 1 97 ? 5.466 3.499 11.707 1.00 97.12 97 ARG A O 1
ATOM 708 N N . LEU A 1 98 ? 4.703 3.795 9.627 1.00 97.44 98 LEU A N 1
ATOM 709 C CA . LEU A 1 98 ? 5.456 2.722 8.993 1.00 97.44 98 LEU A CA 1
ATOM 710 C C . LEU A 1 98 ? 6.322 3.294 7.871 1.00 97.44 98 LEU A C 1
ATOM 712 O O . LEU A 1 98 ? 5.818 3.602 6.792 1.00 97.44 98 LEU A O 1
ATOM 716 N N . ASP A 1 99 ? 7.624 3.404 8.111 1.00 96.25 99 ASP A N 1
ATOM 717 C CA . ASP A 1 99 ? 8.602 3.851 7.123 1.00 96.25 99 ASP A CA 1
ATOM 718 C C . ASP A 1 99 ? 9.344 2.649 6.524 1.00 96.25 99 ASP A C 1
ATOM 720 O O . ASP A 1 99 ? 10.143 1.969 7.176 1.00 96.25 99 ASP A O 1
ATOM 724 N N . THR A 1 100 ? 9.091 2.397 5.244 1.00 95.06 100 THR A N 1
ATOM 725 C CA . THR A 1 100 ? 9.657 1.293 4.474 1.00 95.06 100 THR A CA 1
ATOM 726 C C . THR A 1 100 ? 10.297 1.779 3.176 1.00 95.06 100 THR A C 1
ATOM 728 O O . THR A 1 100 ? 9.962 2.812 2.599 1.00 95.06 100 THR A O 1
ATOM 731 N N . VAL A 1 101 ? 11.267 1.005 2.715 1.00 92.38 101 VAL A N 1
ATOM 732 C CA . VAL A 1 101 ? 11.921 1.134 1.420 1.00 92.38 101 VAL A CA 1
ATOM 733 C C . VAL A 1 101 ? 10.932 0.786 0.312 1.00 92.38 101 VAL A C 1
ATOM 735 O O . VAL A 1 101 ? 10.766 1.556 -0.625 1.00 92.38 101 VAL A O 1
ATOM 738 N N . ALA A 1 102 ? 10.269 -0.364 0.397 1.00 91.88 102 ALA A N 1
ATOM 739 C CA . ALA A 1 102 ? 9.310 -0.790 -0.610 1.00 91.88 102 ALA A CA 1
ATOM 740 C C . ALA A 1 102 ? 8.342 -1.825 -0.041 1.00 91.88 102 ALA A C 1
ATOM 742 O O . ALA A 1 102 ? 8.712 -2.658 0.790 1.00 91.88 102 ALA A O 1
ATOM 743 N N . VAL A 1 103 ? 7.123 -1.810 -0.572 1.00 95.44 103 VAL A N 1
ATOM 744 C CA . VAL A 1 103 ? 6.135 -2.873 -0.377 1.00 95.44 103 VAL A CA 1
ATOM 745 C C . VAL A 1 103 ? 5.944 -3.585 -1.708 1.00 95.44 103 VAL A C 1
ATOM 747 O O . VAL A 1 103 ? 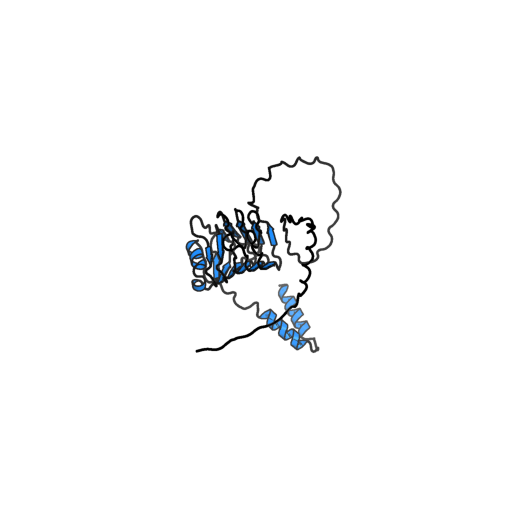5.643 -2.945 -2.713 1.00 95.44 103 VAL A O 1
ATOM 750 N N . VAL A 1 104 ? 6.124 -4.902 -1.732 1.00 94.81 104 VAL A N 1
ATOM 751 C CA . VAL A 1 104 ? 5.985 -5.719 -2.942 1.00 94.81 104 VAL A CA 1
ATOM 752 C C . VAL A 1 104 ? 4.851 -6.710 -2.748 1.00 94.81 104 VAL A C 1
ATOM 754 O O . VAL A 1 104 ? 4.900 -7.547 -1.846 1.00 94.81 104 VAL A O 1
ATOM 757 N N . LEU A 1 105 ? 3.837 -6.618 -3.600 1.00 95.56 105 LEU A N 1
ATOM 758 C CA . LEU A 1 105 ? 2.684 -7.506 -3.575 1.00 95.56 105 LEU A CA 1
ATOM 759 C C . LEU A 1 105 ? 2.834 -8.577 -4.655 1.00 95.56 105 LEU A C 1
ATOM 761 O O . LEU A 1 105 ? 2.997 -8.252 -5.830 1.00 95.56 105 LEU A O 1
ATOM 765 N N . GLY A 1 106 ? 2.786 -9.845 -4.251 1.00 92.44 106 GLY A N 1
ATOM 766 C CA . GLY A 1 106 ? 2.774 -10.983 -5.163 1.00 92.44 106 GLY A CA 1
ATOM 767 C C . GLY A 1 106 ? 1.523 -11.016 -6.043 1.00 92.44 106 GLY A C 1
ATOM 768 O O . GLY A 1 106 ? 0.493 -10.414 -5.721 1.00 92.44 106 GLY A O 1
ATOM 769 N N . ALA A 1 107 ? 1.586 -11.741 -7.153 1.00 91.38 107 ALA A N 1
ATOM 770 C CA . ALA A 1 107 ? 0.479 -11.851 -8.094 1.00 91.38 107 ALA A CA 1
ATOM 771 C C . ALA A 1 107 ? -0.770 -12.432 -7.407 1.00 91.38 107 ALA A C 1
ATOM 773 O O . ALA A 1 107 ? -0.694 -13.382 -6.630 1.00 91.38 107 ALA A O 1
ATOM 774 N N . GLY A 1 108 ? -1.938 -11.838 -7.658 1.00 93.44 108 GLY A N 1
ATOM 775 C CA . GLY A 1 108 ? -3.204 -12.238 -7.037 1.00 93.44 108 GLY A CA 1
ATOM 776 C C . GLY A 1 108 ? -3.303 -11.977 -5.529 1.00 93.44 108 GLY A C 1
ATOM 777 O O . GLY A 1 108 ? -4.327 -12.305 -4.934 1.00 93.44 108 GLY A O 1
ATOM 778 N N . SER A 1 109 ? -2.278 -11.395 -4.900 1.00 97.12 109 SER A N 1
ATOM 779 C CA . SER A 1 109 ? -2.329 -11.037 -3.483 1.00 97.12 109 SER A CA 1
ATOM 780 C C . SER A 1 109 ? -3.199 -9.798 -3.246 1.00 97.12 109 SER A C 1
ATOM 782 O O . SER A 1 109 ? -3.436 -9.000 -4.157 1.00 97.12 109 SER A O 1
ATOM 784 N N . THR A 1 110 ? -3.700 -9.636 -2.022 1.00 98.00 110 THR A N 1
ATOM 785 C CA . THR A 1 110 ? -4.500 -8.477 -1.612 1.00 98.00 110 THR A CA 1
ATOM 786 C C . THR A 1 110 ? -3.949 -7.868 -0.330 1.00 98.00 110 THR A C 1
ATOM 788 O O . THR A 1 110 ? -4.009 -8.488 0.729 1.00 98.00 110 THR A O 1
ATOM 791 N N . LEU A 1 111 ? -3.467 -6.628 -0.405 1.00 98.06 111 LEU A N 1
ATOM 792 C CA . LEU A 1 111 ? -3.124 -5.831 0.772 1.00 98.06 111 LEU A CA 1
ATOM 793 C C . LEU A 1 111 ? -4.214 -4.790 1.014 1.00 98.06 111 LEU A C 1
ATOM 795 O O . LEU A 1 111 ? -4.507 -3.974 0.142 1.00 98.06 111 LEU A O 1
ATOM 799 N N . THR A 1 112 ? -4.780 -4.792 2.214 1.00 98.06 112 THR A N 1
ATOM 800 C CA . THR A 1 112 ? -5.698 -3.754 2.679 1.00 98.06 112 THR A CA 1
ATOM 801 C C . THR A 1 112 ? -5.0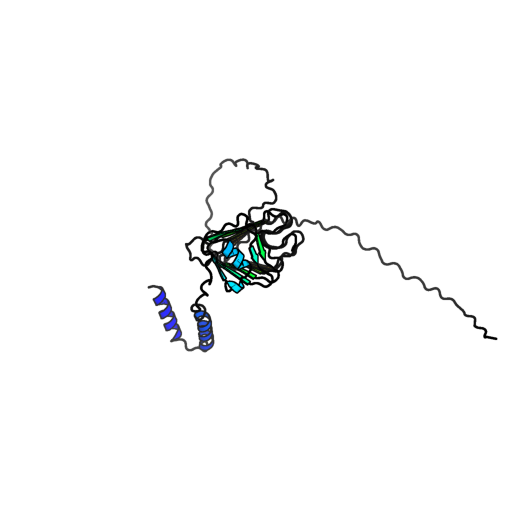06 -2.905 3.733 1.00 98.06 112 THR A C 1
ATOM 803 O O . THR A 1 112 ? -4.663 -3.405 4.796 1.00 98.06 112 THR A O 1
ATOM 806 N N . LEU A 1 113 ? -4.813 -1.623 3.447 1.00 97.75 113 LEU A N 1
ATOM 807 C CA . LEU A 1 113 ? -4.315 -0.620 4.378 1.00 97.75 113 LEU A CA 1
ATOM 808 C C . LEU A 1 113 ? -5.496 0.141 4.973 1.00 97.75 113 LEU A C 1
ATOM 810 O O . LEU A 1 113 ? -6.330 0.686 4.243 1.00 97.75 113 LEU A O 1
ATOM 814 N N . THR A 1 114 ? -5.559 0.195 6.296 1.00 96.81 114 THR A N 1
ATOM 815 C CA . THR A 1 114 ? -6.571 0.956 7.024 1.00 96.81 114 THR A CA 1
ATOM 816 C C . THR A 1 114 ? -5.949 1.710 8.188 1.00 96.81 114 THR A C 1
ATOM 818 O O . THR A 1 114 ? -4.807 1.474 8.569 1.00 96.81 114 THR A O 1
ATOM 821 N N . ASP A 1 115 ? -6.712 2.654 8.718 1.00 95.75 115 ASP A N 1
ATOM 822 C CA . ASP A 1 115 ? -6.455 3.244 10.020 1.00 95.75 115 ASP A CA 1
ATOM 823 C C . ASP A 1 115 ? -7.787 3.342 10.760 1.00 95.75 115 ASP A C 1
ATOM 825 O O . ASP A 1 115 ? -8.700 4.040 10.290 1.00 95.75 115 ASP A O 1
ATOM 829 N N . THR A 1 116 ? -7.919 2.598 11.860 1.00 91.75 116 THR A N 1
ATOM 830 C CA . THR A 1 116 ? -9.148 2.577 12.672 1.00 91.75 116 THR A CA 1
ATOM 831 C C . THR A 1 116 ? -9.120 3.534 13.855 1.00 91.75 116 THR A C 1
ATOM 833 O O . THR A 1 116 ? -10.107 3.613 14.596 1.00 91.75 116 THR A O 1
ATOM 836 N N . THR A 1 117 ? -8.055 4.328 14.018 1.00 92.25 117 THR A N 1
ATOM 837 C CA . THR A 1 117 ? -8.005 5.277 15.129 1.00 92.25 117 THR A CA 1
ATOM 838 C C . THR A 1 117 ? -9.202 6.225 15.051 1.00 92.25 117 THR A C 1
ATOM 840 O O . THR A 1 117 ? -9.589 6.667 13.961 1.00 92.25 117 THR A O 1
ATOM 843 N N . PRO A 1 118 ? -9.839 6.554 16.183 1.00 87.50 118 PRO A N 1
ATOM 844 C CA . PRO A 1 118 ? -10.977 7.456 16.184 1.00 87.50 118 PRO A CA 1
ATOM 845 C C . PRO A 1 118 ? -10.516 8.912 16.070 1.00 87.50 118 PRO A C 1
ATOM 847 O O . PRO A 1 118 ? -9.564 9.347 16.717 1.00 87.50 118 PRO A O 1
ATOM 850 N N . ALA A 1 119 ? -11.245 9.721 15.300 1.00 82.94 119 ALA A N 1
ATOM 851 C CA . ALA A 1 119 ? -11.049 11.168 15.322 1.00 82.94 119 ALA A CA 1
ATOM 852 C C . ALA A 1 119 ? -11.301 11.723 16.744 1.00 82.94 119 ALA A C 1
ATOM 854 O O . ALA A 1 119 ? -12.270 11.310 17.388 1.00 82.94 119 ALA A O 1
ATOM 855 N N . PRO A 1 120 ? -10.476 12.669 17.238 1.00 87.44 120 PRO A N 1
ATOM 856 C CA . PRO A 1 120 ? -9.512 13.488 16.498 1.00 87.44 120 PRO A CA 1
ATOM 857 C C . PRO A 1 120 ? -8.067 12.955 16.495 1.00 87.44 120 PRO A C 1
ATOM 859 O O . PRO A 1 120 ? -7.167 13.718 16.154 1.00 87.44 120 PRO A O 1
ATOM 862 N N . ALA A 1 121 ? -7.821 11.694 16.874 1.00 91.25 121 ALA A N 1
ATOM 863 C CA . ALA A 1 121 ? -6.467 11.143 16.879 1.00 91.25 121 ALA A CA 1
ATOM 864 C C . ALA A 1 121 ? -5.830 11.218 15.482 1.00 91.25 121 ALA A C 1
ATOM 866 O O . ALA A 1 121 ? -6.530 11.099 14.461 1.00 91.25 121 ALA A O 1
ATOM 867 N N . THR A 1 122 ? -4.515 11.441 15.464 1.00 93.06 122 THR A N 1
ATOM 868 C CA . THR A 1 122 ? -3.703 11.494 14.248 1.00 93.06 122 THR A CA 1
ATOM 869 C C . THR A 1 122 ? -3.783 10.148 13.535 1.00 93.06 122 THR A C 1
ATOM 871 O O . THR A 1 122 ? -3.479 9.138 14.163 1.00 93.06 122 THR A O 1
ATOM 874 N N . PRO A 1 123 ? -4.189 10.110 12.257 1.00 94.94 123 PRO A N 1
ATOM 875 C CA . PRO A 1 123 ? -4.149 8.877 11.491 1.00 94.94 123 PRO A CA 1
ATOM 876 C C . PRO A 1 123 ? -2.709 8.421 11.253 1.00 94.94 123 PRO A C 1
ATOM 878 O O . PRO A 1 123 ? -1.804 9.241 11.076 1.00 94.94 123 PRO A O 1
ATOM 881 N N . GLY A 1 124 ? -2.531 7.114 11.191 1.00 96.38 124 GLY A N 1
ATOM 882 C CA . GLY A 1 124 ? -1.287 6.448 10.882 1.00 96.38 124 GLY A CA 1
ATOM 883 C C . GLY A 1 124 ? -0.852 6.684 9.443 1.00 96.38 124 GLY A C 1
ATOM 884 O O . GLY A 1 124 ? -1.655 6.958 8.540 1.00 96.38 124 GLY A O 1
ATOM 885 N N . VAL A 1 125 ? 0.460 6.606 9.248 1.00 97.44 125 VAL A N 1
ATOM 886 C CA . VAL A 1 125 ? 1.133 6.984 8.006 1.00 97.44 125 VAL A CA 1
ATOM 887 C C . VAL A 1 125 ? 2.014 5.841 7.531 1.00 97.44 125 VAL A C 1
ATOM 889 O O . VAL A 1 125 ? 2.936 5.446 8.232 1.00 97.44 125 VAL A O 1
ATOM 892 N N . LEU A 1 126 ? 1.791 5.366 6.310 1.00 97.56 126 LEU A N 1
ATOM 893 C CA . LEU A 1 126 ? 2.717 4.486 5.608 1.00 97.56 126 LEU A CA 1
ATOM 894 C C . LEU A 1 126 ? 3.542 5.308 4.617 1.00 97.56 126 LEU A C 1
ATOM 896 O O . LEU A 1 126 ? 2.984 5.922 3.708 1.00 97.56 126 LEU A O 1
ATOM 900 N N . THR A 1 127 ? 4.864 5.271 4.751 1.00 96.44 127 THR A N 1
ATOM 901 C CA . THR A 1 127 ? 5.810 5.834 3.786 1.00 96.44 127 THR A CA 1
ATOM 902 C C . THR A 1 127 ? 6.563 4.700 3.106 1.00 96.44 127 THR A C 1
ATOM 904 O O . THR A 1 127 ? 7.328 3.997 3.756 1.00 96.44 127 THR A O 1
ATOM 907 N N . ALA A 1 128 ? 6.394 4.538 1.797 1.00 94.81 128 ALA A N 1
ATOM 908 C CA . ALA A 1 128 ? 7.128 3.570 0.990 1.00 94.81 128 ALA A CA 1
ATOM 909 C C . ALA A 1 128 ? 7.951 4.293 -0.082 1.00 94.81 128 ALA A C 1
ATOM 911 O O . ALA A 1 128 ? 7.422 4.738 -1.102 1.00 94.81 128 ALA A O 1
ATOM 912 N N . ALA A 1 129 ? 9.248 4.457 0.162 1.00 91.06 129 ALA A N 1
ATOM 913 C CA . ALA A 1 129 ? 10.128 5.250 -0.694 1.00 91.06 129 ALA A CA 1
ATOM 914 C C . ALA A 1 129 ? 11.242 4.385 -1.285 1.00 91.06 129 ALA A C 1
ATOM 916 O O . ALA A 1 129 ? 12.294 4.211 -0.667 1.00 91.06 129 ALA A O 1
ATOM 917 N N . SER A 1 130 ? 11.028 3.884 -2.504 1.00 85.69 130 SER A N 1
ATOM 918 C CA . SER A 1 130 ? 11.962 2.968 -3.157 1.00 85.69 130 SER A CA 1
ATOM 919 C C . SER A 1 130 ? 13.193 3.722 -3.666 1.00 85.69 130 SER A C 1
ATOM 921 O O . SER A 1 130 ? 13.073 4.580 -4.546 1.00 85.69 130 SER A O 1
ATOM 923 N N . PRO A 1 131 ? 14.402 3.400 -3.166 1.00 79.88 131 PRO A N 1
ATOM 924 C CA . PRO A 1 131 ? 15.663 3.898 -3.692 1.00 79.88 131 PRO A CA 1
ATOM 925 C C . PRO A 1 131 ? 16.195 3.024 -4.835 1.00 79.88 131 PRO A C 1
ATOM 927 O O . PRO A 1 131 ? 17.325 3.223 -5.270 1.00 79.88 131 PRO A O 1
ATOM 930 N N . ARG A 1 132 ? 15.448 1.991 -5.246 1.00 78.69 132 ARG A N 1
ATOM 931 C CA . ARG A 1 132 ? 15.904 1.011 -6.229 1.00 78.69 132 ARG A CA 1
ATOM 932 C C . ARG A 1 132 ? 15.599 1.520 -7.632 1.00 78.69 132 ARG A C 1
ATOM 934 O O . ARG A 1 132 ? 14.462 1.897 -7.914 1.00 78.69 132 ARG A O 1
ATOM 941 N N . LEU A 1 133 ? 16.575 1.361 -8.524 1.00 77.31 133 LEU A N 1
ATOM 942 C CA . LEU A 1 133 ? 16.406 1.588 -9.957 1.00 77.31 133 LEU A CA 1
ATOM 943 C C . LEU A 1 133 ? 15.244 0.753 -10.499 1.00 77.31 133 LEU A C 1
ATOM 945 O O . LEU A 1 133 ? 15.315 -0.484 -10.529 1.00 77.31 133 LEU A O 1
ATOM 949 N N . GLY A 1 134 ? 14.186 1.456 -10.912 1.00 79.31 134 GLY A N 1
ATOM 950 C CA . GLY A 1 134 ? 12.960 0.889 -11.462 1.00 79.31 134 GLY A CA 1
ATOM 951 C C . GLY A 1 134 ? 12.077 0.155 -10.449 1.00 79.31 134 GLY A C 1
ATOM 952 O O . GLY A 1 134 ? 11.291 -0.691 -10.860 1.00 79.31 134 GLY A O 1
ATOM 953 N N . GLY A 1 135 ? 12.210 0.419 -9.144 1.00 87.31 135 GLY A N 1
ATOM 954 C CA . GLY A 1 135 ? 11.316 -0.126 -8.116 1.00 87.31 135 GLY A CA 1
ATOM 955 C C . GLY A 1 135 ? 10.208 0.856 -7.738 1.00 87.31 135 GLY A C 1
ATOM 956 O O . GLY A 1 135 ? 10.506 2.012 -7.433 1.00 87.31 135 GLY A O 1
ATOM 957 N N . ALA A 1 136 ? 8.959 0.389 -7.700 1.00 91.81 136 ALA A N 1
ATOM 958 C CA . ALA A 1 136 ? 7.840 1.165 -7.172 1.00 91.81 136 ALA A CA 1
ATOM 959 C C . ALA A 1 136 ? 7.945 1.323 -5.647 1.00 91.81 136 ALA A C 1
ATOM 961 O O . ALA A 1 136 ? 8.511 0.461 -4.972 1.00 91.81 136 ALA A O 1
ATOM 962 N N . GLY A 1 137 ? 7.382 2.403 -5.094 1.00 93.44 137 GLY A N 1
ATOM 963 C CA . GLY A 1 137 ? 7.227 2.523 -3.639 1.00 93.44 137 GLY A CA 1
ATOM 964 C C . GLY A 1 137 ? 6.333 1.398 -3.114 1.00 93.44 137 GLY A C 1
ATOM 965 O O . GLY A 1 137 ? 6.707 0.657 -2.207 1.00 93.44 137 GLY A O 1
ATOM 966 N N . ILE A 1 138 ? 5.186 1.209 -3.769 1.00 95.44 138 ILE A N 1
ATOM 967 C CA . ILE A 1 138 ? 4.307 0.054 -3.569 1.00 95.44 138 ILE A CA 1
ATOM 968 C C . ILE A 1 138 ? 4.097 -0.629 -4.921 1.00 95.44 138 ILE A C 1
ATOM 970 O O . ILE A 1 138 ? 3.418 -0.083 -5.791 1.00 95.44 138 ILE A O 1
ATOM 974 N N . ALA A 1 139 ? 4.682 -1.810 -5.109 1.00 95.06 139 ALA A N 1
ATOM 975 C CA . ALA A 1 139 ? 4.538 -2.597 -6.328 1.00 95.06 139 ALA A CA 1
ATOM 976 C C . ALA A 1 139 ? 3.253 -3.436 -6.272 1.00 95.06 139 ALA A C 1
ATOM 978 O O . ALA A 1 139 ? 3.111 -4.298 -5.406 1.00 95.06 139 ALA A O 1
ATOM 979 N N . VAL A 1 140 ? 2.324 -3.178 -7.198 1.00 94.81 140 VAL A N 1
ATOM 980 C CA . VAL A 1 140 ? 0.980 -3.797 -7.263 1.00 94.81 140 VAL A CA 1
ATOM 981 C C . VAL A 1 140 ? 0.807 -4.601 -8.562 1.00 94.81 140 VAL A C 1
ATOM 983 O O . VAL A 1 140 ? -0.310 -4.834 -9.012 1.00 94.81 140 VAL A O 1
ATOM 986 N N . GLY A 1 141 ? 1.896 -5.012 -9.216 1.00 88.00 141 GLY A N 1
ATOM 987 C CA . GLY A 1 141 ? 1.840 -5.739 -10.489 1.00 88.00 141 GLY A CA 1
ATOM 988 C C . GLY A 1 141 ? 1.043 -7.043 -10.383 1.00 88.00 141 GLY A C 1
ATOM 989 O O . GLY A 1 141 ? 1.492 -7.998 -9.760 1.00 88.00 141 GLY A O 1
ATOM 990 N N . GLY A 1 142 ? -0.161 -7.079 -10.963 1.00 87.00 142 GLY A N 1
ATOM 991 C CA . GLY A 1 142 ? -1.065 -8.235 -10.880 1.00 87.00 142 GLY A CA 1
ATOM 992 C C . GLY A 1 142 ? -1.681 -8.491 -9.495 1.00 87.00 142 GLY A C 1
ATOM 993 O O . GLY A 1 142 ? -2.294 -9.539 -9.297 1.00 87.00 142 GLY A O 1
ATOM 994 N N . ALA A 1 143 ? -1.537 -7.564 -8.546 1.00 95.75 143 ALA A N 1
ATOM 995 C CA . ALA A 1 143 ? -2.071 -7.662 -7.188 1.00 95.75 143 ALA A CA 1
ATOM 996 C C . ALA A 1 143 ? -3.250 -6.698 -6.963 1.00 95.75 143 ALA A C 1
ATOM 998 O O . ALA A 1 143 ? -3.627 -5.924 -7.848 1.00 95.75 143 ALA A O 1
ATOM 999 N N . THR A 1 144 ? -3.827 -6.727 -5.762 1.00 97.19 144 THR A N 1
ATOM 1000 C CA . THR A 1 144 ? -4.837 -5.765 -5.313 1.00 97.19 144 THR A CA 1
ATOM 1001 C C . THR A 1 144 ? -4.340 -4.988 -4.098 1.00 97.19 144 THR A C 1
ATOM 1003 O O . THR A 1 144 ? -3.977 -5.567 -3.076 1.00 97.19 144 THR A O 1
ATOM 1006 N N . LEU A 1 145 ? -4.363 -3.662 -4.189 1.00 97.81 145 LEU A N 1
ATOM 1007 C CA . LEU A 1 145 ? -4.155 -2.753 -3.068 1.00 97.81 145 LEU A CA 1
ATOM 1008 C C . LEU A 1 145 ? -5.469 -2.040 -2.749 1.00 97.81 145 LEU A C 1
ATOM 1010 O O . LEU A 1 145 ? -6.059 -1.396 -3.617 1.00 97.81 145 LEU A O 1
ATOM 1014 N N . VAL A 1 146 ? -5.898 -2.102 -1.495 1.00 98.12 146 VAL A N 1
ATOM 1015 C CA . VAL A 1 146 ? -7.038 -1.341 -0.981 1.00 98.12 146 VAL A CA 1
ATOM 1016 C C . VAL A 1 146 ? -6.539 -0.389 0.096 1.00 98.12 146 VAL A C 1
ATOM 1018 O O . VAL A 1 146 ? -5.929 -0.825 1.061 1.00 98.12 146 VAL A O 1
ATOM 1021 N N . VAL A 1 147 ? -6.805 0.905 -0.047 1.00 97.81 147 VAL A N 1
ATOM 1022 C CA . VAL A 1 147 ? -6.543 1.918 0.980 1.00 97.81 147 VAL A CA 1
ATOM 1023 C C . VAL A 1 147 ? -7.878 2.490 1.434 1.00 97.81 147 VAL A C 1
ATOM 1025 O O . VAL A 1 147 ? -8.639 3.028 0.627 1.00 97.81 147 VAL A O 1
ATOM 1028 N N . GLN A 1 148 ? -8.182 2.353 2.718 1.00 95.94 148 GLN A N 1
ATOM 1029 C CA . GLN A 1 148 ? -9.478 2.723 3.277 1.00 95.94 148 GLN A CA 1
ATOM 1030 C C . GLN A 1 148 ? -9.361 3.311 4.688 1.00 95.94 148 GLN A C 1
ATOM 1032 O O . GLN A 1 148 ? -8.266 3.523 5.212 1.00 95.94 148 GLN A O 1
ATOM 1037 N N . GLY A 1 149 ? -10.507 3.613 5.303 1.00 93.25 149 GLY A N 1
ATOM 1038 C CA . GLY A 1 149 ? -10.551 4.238 6.624 1.00 93.25 149 GLY A CA 1
ATOM 1039 C C . GLY A 1 149 ? -9.956 5.643 6.582 1.00 93.25 149 GLY A C 1
ATOM 1040 O O . GLY A 1 149 ? -10.315 6.431 5.706 1.00 93.25 149 GLY A O 1
ATOM 1041 N N . ARG A 1 150 ? -9.054 5.950 7.522 1.00 95.06 150 ARG A N 1
ATOM 1042 C CA . ARG A 1 150 ? -8.336 7.236 7.591 1.00 95.06 150 ARG A CA 1
ATOM 1043 C C . ARG A 1 150 ? -6.851 7.124 7.227 1.00 95.06 150 ARG A C 1
ATOM 1045 O O . ARG A 1 150 ? -6.106 8.070 7.472 1.00 95.06 150 ARG A O 1
ATOM 1052 N N . ALA A 1 151 ? -6.425 5.993 6.659 1.00 96.31 151 ALA A N 1
ATOM 1053 C CA . ALA A 1 151 ? -5.018 5.717 6.386 1.00 96.31 151 ALA A CA 1
ATOM 1054 C C . ALA A 1 151 ? -4.379 6.798 5.506 1.00 96.31 151 ALA A C 1
ATOM 1056 O O . ALA A 1 151 ? -4.965 7.243 4.510 1.00 96.31 151 ALA A O 1
ATOM 1057 N N . VAL A 1 152 ? -3.154 7.186 5.860 1.00 97.50 152 VAL A N 1
ATOM 1058 C CA . VAL A 1 152 ? -2.325 8.076 5.051 1.00 97.50 152 VAL A CA 1
ATOM 1059 C C . VAL A 1 152 ? -1.218 7.253 4.405 1.00 97.50 152 VAL A C 1
ATOM 1061 O O . VAL A 1 152 ? -0.435 6.609 5.092 1.00 97.50 152 VAL A O 1
ATOM 1064 N N . VAL A 1 153 ? -1.135 7.275 3.079 1.00 97.75 153 VAL A N 1
ATOM 1065 C CA . VAL A 1 153 ? -0.141 6.515 2.313 1.00 97.75 153 VAL A CA 1
ATOM 1066 C C . VAL A 1 153 ? 0.674 7.470 1.458 1.00 97.75 153 VAL A C 1
ATOM 1068 O O . VAL A 1 153 ? 0.117 8.250 0.692 1.00 97.75 153 VAL A O 1
ATOM 1071 N N . SER A 1 154 ? 1.993 7.388 1.565 1.00 96.69 154 SER A N 1
ATOM 1072 C CA . SER A 1 154 ? 2.951 8.111 0.740 1.00 96.69 154 SER A CA 1
ATOM 1073 C C . SER A 1 154 ? 3.861 7.110 0.048 1.00 96.69 154 SER A C 1
ATOM 1075 O O . SER A 1 154 ? 4.626 6.411 0.708 1.00 96.69 154 SER A O 1
ATOM 1077 N N . ALA A 1 155 ? 3.785 7.021 -1.275 1.00 95.25 155 ALA A N 1
ATOM 1078 C CA . ALA A 1 155 ? 4.573 6.071 -2.046 1.00 95.25 155 ALA A CA 1
ATOM 1079 C C . ALA A 1 155 ? 5.373 6.781 -3.139 1.00 95.25 155 ALA A C 1
ATOM 1081 O O . ALA A 1 155 ? 4.823 7.524 -3.953 1.00 95.25 155 ALA A O 1
ATOM 1082 N N . THR A 1 156 ? 6.686 6.575 -3.156 1.00 93.00 156 THR A N 1
ATOM 1083 C CA . THR A 1 156 ? 7.601 7.275 -4.064 1.00 93.00 156 THR A CA 1
ATOM 1084 C C . THR A 1 156 ? 8.526 6.286 -4.758 1.00 93.00 156 THR A C 1
ATOM 1086 O O . THR A 1 156 ? 9.223 5.516 -4.099 1.00 93.00 156 THR A O 1
ATOM 1089 N N . ALA A 1 157 ? 8.570 6.349 -6.086 1.00 89.44 157 ALA A N 1
ATOM 1090 C CA . ALA A 1 157 ? 9.610 5.730 -6.895 1.00 89.44 157 ALA A CA 1
ATOM 1091 C C . ALA A 1 157 ? 10.674 6.779 -7.222 1.00 89.44 157 ALA A C 1
ATOM 1093 O O . ALA A 1 157 ? 10.352 7.833 -7.769 1.00 89.44 157 ALA A O 1
ATOM 1094 N N . ARG A 1 158 ? 11.942 6.518 -6.876 1.00 77.94 158 ARG A N 1
ATOM 1095 C CA . ARG A 1 158 ? 13.016 7.491 -7.131 1.00 77.94 158 ARG A CA 1
ATOM 1096 C C . ARG A 1 158 ? 13.389 7.621 -8.600 1.00 77.94 158 ARG A C 1
ATOM 1098 O O . ARG A 1 158 ? 13.627 8.738 -9.058 1.00 77.94 158 ARG A O 1
ATOM 1105 N N . ASP A 1 159 ? 13.431 6.501 -9.302 1.00 72.19 159 ASP A N 1
ATOM 1106 C CA . ASP A 1 159 ? 14.095 6.383 -10.595 1.00 72.19 159 ASP A CA 1
ATOM 1107 C C . ASP A 1 159 ? 13.116 6.178 -11.746 1.00 72.19 159 ASP A C 1
ATOM 1109 O O . ASP A 1 159 ? 11.932 5.928 -11.545 1.00 72.19 159 ASP A O 1
ATOM 1113 N N . ASN A 1 160 ? 13.633 6.274 -12.968 1.00 75.75 160 ASN A N 1
ATOM 1114 C CA . ASN A 1 160 ? 12.875 6.103 -14.202 1.00 75.75 160 ASN A CA 1
ATOM 1115 C C . ASN A 1 160 ? 12.123 4.759 -14.222 1.00 75.75 160 ASN A C 1
ATOM 1117 O O . ASN A 1 160 ? 12.593 3.762 -13.675 1.00 75.75 160 ASN A O 1
ATOM 1121 N N . GLU A 1 161 ? 10.991 4.738 -14.923 1.00 83.69 161 GLU A N 1
ATOM 1122 C CA . GLU A 1 161 ? 10.256 3.518 -15.301 1.00 83.69 161 GLU A CA 1
ATOM 1123 C C . GLU A 1 161 ? 9.393 2.834 -14.227 1.00 83.69 161 GLU A C 1
ATOM 1125 O O . GLU A 1 161 ? 8.729 1.851 -14.557 1.00 83.69 161 GLU A O 1
ATOM 1130 N N . ALA A 1 162 ? 9.320 3.353 -12.995 1.00 90.00 162 ALA A N 1
ATOM 1131 C CA . ALA A 1 162 ? 8.422 2.828 -11.961 1.00 90.00 162 ALA A CA 1
ATOM 1132 C C . ALA A 1 162 ? 7.395 3.845 -11.448 1.00 90.00 162 ALA A C 1
ATOM 1134 O O . ALA A 1 162 ? 7.674 5.041 -11.308 1.00 90.00 162 ALA A O 1
ATOM 1135 N N . ALA A 1 163 ? 6.201 3.348 -11.126 1.00 91.81 163 ALA A N 1
ATOM 1136 C CA . ALA A 1 163 ? 5.149 4.134 -10.502 1.00 91.81 163 ALA A CA 1
ATOM 1137 C C . ALA A 1 163 ? 5.382 4.313 -8.997 1.00 91.81 163 ALA A C 1
ATOM 1139 O O . ALA A 1 163 ? 6.030 3.491 -8.354 1.00 91.81 163 ALA A O 1
ATOM 1140 N N . GLY A 1 164 ? 4.810 5.363 -8.403 1.00 93.31 164 GLY A N 1
ATOM 1141 C CA . GLY A 1 164 ? 4.793 5.494 -6.941 1.00 93.31 164 GLY A CA 1
ATOM 1142 C C . GLY A 1 164 ? 4.027 4.328 -6.312 1.00 93.31 164 GLY A C 1
ATOM 1143 O O . GLY A 1 164 ? 4.553 3.623 -5.451 1.00 93.31 164 GLY A O 1
ATOM 1144 N N . ILE A 1 165 ? 2.817 4.089 -6.826 1.00 95.31 165 ILE A N 1
ATOM 1145 C CA . ILE A 1 165 ? 1.980 2.917 -6.548 1.00 95.31 165 ILE A CA 1
ATOM 1146 C C . ILE A 1 165 ? 1.635 2.240 -7.873 1.00 95.31 165 ILE A C 1
ATOM 1148 O O . ILE A 1 165 ? 0.956 2.834 -8.710 1.00 95.31 165 ILE A O 1
ATOM 1152 N N . GLY A 1 166 ? 2.044 0.991 -8.050 1.00 93.75 166 GLY A N 1
ATOM 1153 C CA . GLY A 1 166 ? 1.617 0.170 -9.176 1.00 93.75 166 GLY A CA 1
ATOM 1154 C C . GLY A 1 166 ? 2.756 -0.571 -9.853 1.00 93.75 166 GLY A C 1
ATOM 1155 O O . GLY A 1 166 ? 3.398 -1.401 -9.215 1.00 93.75 166 GLY A O 1
ATOM 1156 N N . GLY A 1 167 ? 2.955 -0.330 -11.147 1.00 89.75 167 GLY A N 1
ATOM 1157 C CA . GLY A 1 167 ? 3.930 -1.058 -11.955 1.00 89.75 167 GLY A CA 1
ATOM 1158 C C . GLY A 1 167 ? 5.383 -0.668 -11.665 1.00 89.75 167 GLY A C 1
ATOM 1159 O O . GLY A 1 167 ? 5.695 0.497 -11.407 1.00 89.75 167 GLY A O 1
ATOM 1160 N N . ASP A 1 168 ? 6.277 -1.648 -11.756 1.00 85.81 168 ASP A N 1
ATOM 1161 C CA . ASP A 1 168 ? 7.728 -1.493 -11.639 1.00 85.81 168 ASP A CA 1
ATOM 1162 C C . ASP A 1 168 ? 8.444 -2.007 -12.906 1.00 85.81 168 ASP A C 1
ATOM 1164 O O . ASP A 1 168 ? 7.809 -2.446 -13.868 1.00 85.81 168 ASP A O 1
ATOM 1168 N N . LYS A 1 169 ? 9.779 -1.954 -12.953 1.00 81.81 169 LYS A N 1
ATOM 1169 C CA . LYS A 1 169 ? 10.538 -2.374 -14.145 1.00 81.81 169 LYS A CA 1
ATOM 1170 C C . LYS A 1 169 ? 10.339 -3.846 -14.529 1.00 81.81 169 LYS A C 1
ATOM 1172 O O . LYS A 1 169 ? 10.496 -4.186 -15.702 1.00 81.81 169 LYS A O 1
ATOM 1177 N N . ASN A 1 170 ? 10.061 -4.710 -13.550 1.00 80.38 170 ASN A N 1
ATOM 1178 C CA . ASN A 1 170 ? 9.904 -6.152 -13.736 1.00 80.38 170 ASN A CA 1
ATOM 1179 C C . ASN A 1 170 ? 8.444 -6.492 -14.070 1.00 80.38 170 ASN A C 1
ATOM 1181 O O . ASN A 1 170 ? 8.188 -7.406 -14.848 1.00 80.38 170 ASN A O 1
ATOM 1185 N N . HIS A 1 171 ? 7.502 -5.717 -13.530 1.00 82.62 171 HIS A N 1
ATOM 1186 C CA . HIS A 1 171 ? 6.064 -5.836 -13.734 1.00 82.62 171 HIS A CA 1
ATOM 1187 C C . HIS A 1 171 ? 5.506 -4.463 -14.100 1.00 82.62 171 HIS A C 1
ATOM 1189 O O . HIS A 1 171 ? 4.987 -3.732 -13.260 1.00 82.62 171 HIS A O 1
ATOM 1195 N N . ARG A 1 172 ? 5.647 -4.094 -15.376 1.00 82.25 172 ARG A N 1
ATOM 1196 C CA . ARG A 1 172 ? 5.288 -2.749 -15.857 1.00 82.25 172 ARG A CA 1
ATOM 1197 C C . ARG A 1 172 ? 3.795 -2.467 -15.728 1.00 82.25 172 ARG A C 1
ATOM 1199 O O . ARG A 1 172 ? 3.399 -1.317 -15.555 1.00 82.25 172 ARG A O 1
ATOM 1206 N N . GLU A 1 173 ? 2.972 -3.504 -15.817 1.00 86.81 173 GLU A N 1
ATOM 1207 C CA . GLU A 1 173 ? 1.525 -3.411 -15.654 1.00 86.81 173 GLU A CA 1
ATOM 1208 C C . GLU A 1 173 ? 1.144 -3.223 -14.186 1.00 86.81 173 GLU A C 1
ATOM 1210 O O . GLU A 1 173 ? 1.668 -3.886 -13.294 1.00 86.81 173 GLU A O 1
ATOM 1215 N N . ASN A 1 174 ? 0.196 -2.327 -13.941 1.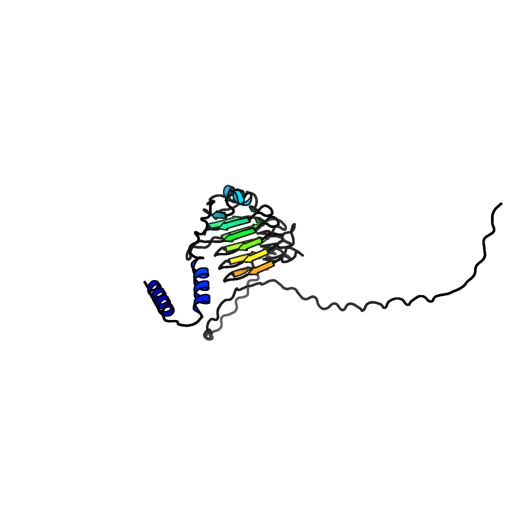00 88.06 174 ASN A N 1
ATOM 1216 C CA . ASN A 1 174 ? -0.425 -2.184 -12.634 1.00 88.06 174 ASN A CA 1
ATOM 1217 C C . ASN A 1 174 ? -1.554 -3.205 -12.442 1.00 88.06 174 ASN A C 1
ATOM 1219 O O . ASN A 1 174 ? -2.229 -3.590 -13.396 1.00 88.06 174 ASN A O 1
ATOM 1223 N N . GLY A 1 175 ? -1.790 -3.594 -11.193 1.00 92.06 175 GLY A N 1
ATOM 1224 C CA . GLY A 1 175 ? -2.950 -4.373 -10.784 1.00 92.06 175 GLY A CA 1
ATOM 1225 C C . GLY A 1 175 ? -4.166 -3.498 -10.475 1.00 92.06 175 GLY A C 1
ATOM 1226 O O . GLY A 1 175 ? -4.470 -2.529 -11.179 1.00 92.06 175 GLY A O 1
ATOM 1227 N N . THR A 1 176 ? -4.881 -3.856 -9.411 1.00 96.00 176 THR A N 1
ATOM 1228 C CA . THR A 1 176 ? -6.065 -3.128 -8.944 1.00 96.00 176 THR A CA 1
ATOM 1229 C C . THR A 1 176 ? -5.716 -2.280 -7.731 1.00 96.00 176 THR A C 1
ATOM 1231 O O . THR A 1 176 ? -5.246 -2.793 -6.722 1.00 96.00 176 THR A O 1
ATOM 1234 N N . VAL A 1 177 ? -5.988 -0.980 -7.797 1.00 97.19 177 VAL A N 1
ATOM 1235 C CA . VAL A 1 177 ? -5.819 -0.044 -6.684 1.00 97.19 177 VAL A CA 1
ATOM 1236 C C . VAL A 1 177 ? -7.172 0.578 -6.360 1.00 97.19 177 VAL A C 1
ATOM 1238 O O . VAL A 1 177 ? -7.776 1.244 -7.198 1.00 97.19 177 VAL A O 1
ATOM 1241 N N . THR A 1 178 ? -7.654 0.379 -5.139 1.00 97.75 178 THR A N 1
ATOM 1242 C CA . THR A 1 178 ? -8.894 0.987 -4.642 1.00 97.75 178 THR A CA 1
ATOM 1243 C C . THR A 1 178 ? -8.578 1.910 -3.481 1.00 97.75 178 THR A C 1
ATOM 1245 O O . THR A 1 178 ? -7.950 1.495 -2.515 1.00 97.75 178 THR A O 1
ATOM 1248 N N . ILE A 1 179 ? -9.028 3.158 -3.559 1.00 97.19 179 ILE A N 1
ATOM 1249 C CA . ILE A 1 179 ? -8.869 4.165 -2.512 1.00 97.19 179 ILE A CA 1
ATOM 1250 C C . ILE A 1 179 ? -10.268 4.651 -2.130 1.00 97.19 179 ILE A C 1
ATOM 1252 O O . ILE A 1 179 ? -11.037 5.107 -2.980 1.00 97.19 179 ILE A O 1
ATOM 1256 N N . THR A 1 180 ? -10.632 4.513 -0.859 1.00 96.19 180 THR A N 1
ATOM 1257 C CA . THR A 1 180 ? -11.986 4.814 -0.377 1.00 96.19 180 THR A CA 1
ATOM 1258 C C . THR A 1 180 ? -11.991 5.362 1.053 1.00 96.19 180 THR A C 1
ATOM 1260 O O . THR A 1 180 ? -10.941 5.551 1.664 1.00 96.19 180 THR A O 1
ATOM 1263 N N . GLY A 1 181 ? -13.176 5.646 1.596 1.00 92.69 181 GLY A N 1
ATOM 1264 C CA . GLY A 1 181 ? -13.337 6.232 2.927 1.00 92.69 181 GLY A CA 1
ATOM 1265 C C . GLY A 1 181 ? -12.824 7.670 2.987 1.00 92.69 181 GLY A C 1
ATOM 1266 O O . GLY A 1 181 ? -13.113 8.459 2.091 1.00 92.69 181 GLY A O 1
ATOM 1267 N N . ASP A 1 182 ? -12.067 7.997 4.033 1.00 94.81 182 ASP A N 1
ATOM 1268 C CA . ASP A 1 182 ? -11.395 9.288 4.236 1.00 94.81 182 ASP A CA 1
ATOM 1269 C C . ASP A 1 182 ? -9.868 9.167 4.022 1.00 94.81 182 ASP A C 1
ATOM 1271 O O . ASP A 1 182 ? -9.089 9.986 4.520 1.00 94.81 182 ASP A O 1
ATOM 1275 N N . ALA A 1 183 ? -9.429 8.129 3.298 1.00 95.88 183 ALA A N 1
ATOM 1276 C CA . ALA A 1 183 ? -8.021 7.844 3.059 1.00 95.88 183 ALA A CA 1
ATOM 1277 C C . ALA A 1 183 ? -7.324 8.976 2.294 1.00 95.88 183 ALA A C 1
ATOM 1279 O O . ALA A 1 183 ? -7.906 9.635 1.423 1.00 95.88 183 ALA A O 1
ATOM 1280 N N . ARG A 1 184 ? -6.038 9.177 2.587 1.00 97.12 184 ARG A N 1
ATOM 1281 C CA . ARG A 1 184 ? -5.192 10.163 1.908 1.00 97.12 184 ARG A CA 1
ATOM 1282 C C . ARG A 1 184 ? -4.012 9.462 1.269 1.00 97.12 184 ARG A C 1
ATOM 1284 O O . ARG A 1 184 ? -3.198 8.871 1.965 1.00 97.12 184 ARG A O 1
ATOM 1291 N N . VAL A 1 185 ? -3.901 9.556 -0.048 1.00 97.44 185 VAL A N 1
ATOM 1292 C CA . VAL A 1 185 ? -2.824 8.909 -0.796 1.00 97.44 185 VAL A CA 1
ATOM 1293 C C . VAL A 1 185 ? -2.017 9.954 -1.544 1.00 97.44 185 VAL A C 1
ATOM 1295 O O . VAL A 1 185 ? -2.563 10.767 -2.285 1.00 97.44 185 VAL A O 1
ATOM 1298 N N . SER A 1 186 ? -0.706 9.911 -1.362 1.00 96.44 186 SER A N 1
ATOM 1299 C CA . SER A 1 186 ? 0.267 10.684 -2.112 1.00 96.44 186 SER A CA 1
ATOM 1300 C C . SER A 1 186 ? 1.169 9.724 -2.870 1.00 96.44 186 SER A C 1
ATOM 1302 O O . SER A 1 186 ? 1.739 8.808 -2.278 1.00 96.44 186 SER A O 1
ATOM 1304 N N . ALA A 1 187 ? 1.276 9.894 -4.185 1.00 94.62 187 ALA A N 1
ATOM 1305 C CA . ALA A 1 187 ? 2.068 8.988 -5.007 1.00 94.62 187 ALA A CA 1
ATOM 1306 C C . ALA A 1 187 ? 2.927 9.742 -6.023 1.00 94.62 187 ALA A C 1
ATOM 1308 O O . ALA A 1 187 ? 2.416 10.532 -6.823 1.00 94.62 187 ALA A O 1
ATOM 1309 N N . ALA A 1 188 ? 4.235 9.495 -5.992 1.00 92.75 188 ALA A N 1
ATOM 1310 C CA . ALA A 1 188 ? 5.213 10.059 -6.914 1.00 92.75 188 ALA A CA 1
ATOM 1311 C C . ALA A 1 188 ? 5.853 8.945 -7.743 1.00 92.75 188 ALA A C 1
ATOM 1313 O O . ALA A 1 188 ? 6.572 8.100 -7.214 1.00 92.75 188 ALA A O 1
ATOM 1314 N N . GLY A 1 189 ? 5.576 8.959 -9.044 1.00 89.31 189 GLY A N 1
ATOM 1315 C CA . GLY A 1 189 ? 6.253 8.107 -10.013 1.00 89.31 189 GLY A CA 1
ATOM 1316 C C . GLY A 1 189 ? 7.586 8.696 -10.451 1.00 89.31 189 GLY A C 1
ATOM 1317 O O . GLY A 1 189 ? 7.829 9.902 -10.337 1.00 89.31 189 GLY A O 1
ATOM 1318 N N . GLY A 1 190 ? 8.424 7.826 -10.997 1.00 85.50 190 GLY A N 1
ATOM 1319 C CA . GLY A 1 190 ? 9.651 8.208 -11.667 1.00 85.50 190 GLY A CA 1
ATOM 1320 C C . GLY A 1 190 ? 9.432 8.825 -13.044 1.00 85.50 190 GLY A C 1
ATOM 1321 O O . GLY A 1 190 ? 8.308 8.975 -13.532 1.00 85.50 190 GLY A O 1
ATOM 1322 N N . GLN A 1 191 ? 10.535 9.154 -13.721 1.00 82.06 191 GLN A N 1
ATOM 1323 C CA . GLN A 1 191 ? 10.477 9.646 -15.097 1.00 82.06 191 GLN A CA 1
ATOM 1324 C C . GLN A 1 191 ? 9.752 8.627 -15.998 1.00 82.06 191 GLN A C 1
ATOM 1326 O O . GLN A 1 191 ? 10.015 7.425 -15.924 1.00 82.06 191 GLN A O 1
ATOM 1331 N N . PHE A 1 192 ? 8.844 9.123 -16.846 1.00 82.44 192 PHE A N 1
ATOM 1332 C CA . PHE A 1 192 ? 8.025 8.339 -17.789 1.00 82.44 192 PHE A CA 1
ATOM 1333 C C . PHE A 1 192 ? 6.982 7.394 -17.165 1.00 82.44 192 PHE A C 1
ATOM 1335 O O . PHE A 1 192 ? 6.409 6.577 -17.878 1.00 82.44 192 PHE A O 1
ATOM 1342 N N . SER A 1 193 ? 6.704 7.512 -15.864 1.00 86.69 193 SER A N 1
ATOM 1343 C CA . SER A 1 193 ? 5.782 6.615 -15.147 1.00 86.69 193 SER A CA 1
ATOM 1344 C C . SER A 1 193 ? 4.660 7.371 -14.437 1.00 86.69 193 SER A C 1
ATOM 1346 O O . SER A 1 193 ? 4.736 8.585 -14.234 1.00 86.69 193 SER A O 1
ATOM 1348 N N . ALA A 1 194 ? 3.597 6.660 -14.060 1.00 89.75 194 ALA A N 1
ATOM 1349 C CA . ALA A 1 194 ? 2.468 7.250 -13.346 1.00 89.75 194 ALA A CA 1
ATOM 1350 C C . ALA A 1 194 ? 2.763 7.449 -11.848 1.00 89.75 194 ALA A C 1
ATOM 1352 O O . ALA A 1 194 ? 3.552 6.724 -11.253 1.00 89.75 194 ALA A O 1
ATOM 1353 N N . GLY A 1 195 ? 2.074 8.391 -11.194 1.00 91.75 195 GLY A N 1
ATOM 1354 C CA . GLY A 1 195 ? 2.031 8.422 -9.726 1.00 91.75 195 GLY A CA 1
ATOM 1355 C C . GLY A 1 195 ? 1.380 7.150 -9.176 1.00 91.75 195 GLY A C 1
ATOM 1356 O O . GLY A 1 195 ? 2.004 6.412 -8.419 1.00 91.75 195 GLY A O 1
ATOM 1357 N N . ILE A 1 196 ? 0.155 6.871 -9.635 1.00 93.88 196 ILE A N 1
ATOM 1358 C CA . ILE A 1 196 ? -0.570 5.612 -9.421 1.00 93.88 196 ILE A CA 1
ATOM 1359 C C . ILE A 1 196 ? -0.890 5.023 -10.793 1.00 93.88 196 ILE A C 1
ATOM 1361 O O . ILE A 1 196 ? -1.539 5.694 -11.596 1.00 93.88 196 ILE A O 1
ATOM 1365 N N . GLY A 1 197 ? -0.439 3.806 -11.080 1.00 90.81 197 GLY A N 1
ATOM 1366 C CA . GLY A 1 197 ? -0.631 3.181 -12.388 1.00 90.81 197 GLY A CA 1
ATOM 1367 C C . GLY A 1 197 ? 0.581 2.377 -12.840 1.00 90.81 197 GLY A C 1
ATOM 1368 O O . GLY A 1 197 ? 1.342 1.871 -12.023 1.00 90.81 197 GLY A O 1
ATOM 1369 N N . GLY A 1 198 ? 0.736 2.216 -14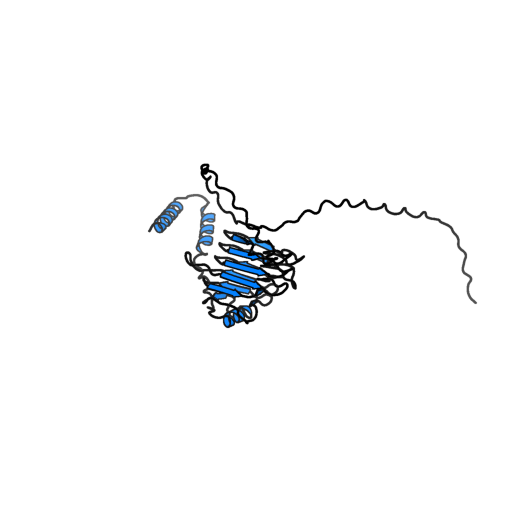.152 1.00 88.69 198 GLY A N 1
ATOM 1370 C CA . GLY A 1 198 ? 1.835 1.447 -14.735 1.00 88.69 198 GLY A CA 1
ATOM 1371 C C . GLY A 1 198 ? 3.189 2.160 -14.649 1.00 88.69 198 GLY A C 1
ATOM 1372 O O . GLY A 1 198 ? 3.260 3.391 -14.535 1.00 88.69 198 GLY A O 1
ATOM 1373 N N . GLY A 1 199 ? 4.255 1.364 -14.741 1.00 85.62 199 GLY A N 1
ATOM 1374 C CA . GLY A 1 199 ? 5.614 1.838 -15.016 1.00 85.62 199 GLY A CA 1
ATOM 1375 C C . GLY A 1 199 ? 5.789 2.269 -16.481 1.00 85.62 199 GLY A C 1
ATOM 1376 O O . GLY A 1 199 ? 4.807 2.375 -17.221 1.00 85.62 199 GLY A O 1
ATOM 1377 N N . ASP A 1 200 ? 7.029 2.492 -16.935 1.00 84.38 200 ASP A N 1
ATOM 1378 C CA . ASP A 1 200 ? 7.284 2.911 -18.328 1.00 84.38 200 ASP A CA 1
ATOM 1379 C C . ASP A 1 200 ? 6.670 1.917 -19.323 1.00 84.38 200 ASP A C 1
ATOM 1381 O O . ASP A 1 200 ? 6.932 0.712 -19.280 1.00 84.38 200 ASP A O 1
ATOM 1385 N N . ARG A 1 201 ? 5.833 2.440 -20.227 1.00 83.62 201 ARG A N 1
ATOM 1386 C CA . ARG A 1 201 ? 5.070 1.677 -21.239 1.00 83.62 201 ARG A CA 1
ATOM 1387 C C . ARG A 1 201 ? 4.159 0.583 -20.665 1.00 83.62 201 ARG A C 1
ATOM 1389 O O . ARG A 1 201 ? 3.699 -0.273 -21.417 1.00 83.62 201 ARG A O 1
ATOM 1396 N N . GLY A 1 202 ? 3.910 0.596 -19.361 1.00 82.94 202 GLY A N 1
ATOM 1397 C CA . GLY A 1 202 ? 3.049 -0.351 -18.673 1.00 82.94 202 GLY A CA 1
ATOM 1398 C C . GLY A 1 202 ? 1.578 0.050 -18.685 1.00 82.94 202 GLY A C 1
ATOM 1399 O O . GLY A 1 202 ? 1.236 1.233 -18.718 1.00 82.94 202 GLY A O 1
ATOM 1400 N N . GLY A 1 203 ? 0.687 -0.942 -18.630 1.00 86.25 203 GLY A N 1
ATOM 1401 C CA . GLY A 1 203 ? -0.748 -0.707 -18.483 1.00 86.25 203 GLY A CA 1
ATOM 1402 C C . GLY A 1 203 ? -1.091 -0.074 -17.130 1.00 86.25 203 GLY A C 1
ATOM 1403 O O . GLY A 1 203 ? -0.560 -0.472 -16.095 1.00 86.25 203 GLY A O 1
ATOM 1404 N N . GLY A 1 204 ? -2.013 0.893 -17.127 1.00 83.50 204 GLY A N 1
ATOM 1405 C CA . GLY A 1 204 ? -2.439 1.621 -15.922 1.00 83.50 204 GLY A CA 1
ATOM 1406 C C . GLY A 1 204 ? -3.194 0.787 -14.880 1.00 83.50 204 GLY A C 1
ATOM 1407 O O . GLY A 1 204 ? -3.370 1.253 -13.753 1.00 83.50 204 GLY A O 1
ATOM 1408 N N . GLY A 1 205 ? -3.600 -0.440 -15.223 1.00 90.06 205 GLY A N 1
ATOM 1409 C CA . GLY A 1 205 ? -4.421 -1.287 -14.361 1.00 90.06 205 GLY A CA 1
ATOM 1410 C C . GLY A 1 205 ? -5.790 -0.665 -14.081 1.00 90.06 205 GLY A C 1
ATOM 1411 O O . GLY A 1 205 ? -6.265 0.190 -14.832 1.00 90.06 205 GLY A O 1
ATOM 1412 N N . SER A 1 206 ? -6.421 -1.086 -12.986 1.00 93.38 206 SER A N 1
ATOM 1413 C CA . SER A 1 206 ? -7.679 -0.496 -12.515 1.00 93.38 206 SER A CA 1
ATOM 1414 C C . SER A 1 206 ? -7.419 0.370 -11.293 1.00 93.38 206 SER A C 1
ATOM 1416 O O . SER A 1 206 ? -6.927 -0.124 -10.284 1.00 93.38 206 SER A O 1
ATOM 1418 N N . VAL A 1 207 ? -7.774 1.654 -11.358 1.00 94.19 207 VAL A N 1
ATOM 1419 C CA . VAL A 1 207 ? -7.665 2.581 -10.223 1.00 94.19 207 VAL A CA 1
ATOM 1420 C C . VAL A 1 207 ? -9.046 3.149 -9.916 1.00 94.19 207 VAL A C 1
ATOM 1422 O O . VAL A 1 207 ? -9.636 3.830 -10.751 1.00 94.19 207 VAL A O 1
ATOM 1425 N N . THR A 1 208 ? -9.560 2.877 -8.718 1.00 95.75 208 THR A N 1
ATOM 1426 C CA . THR A 1 208 ? -10.862 3.368 -8.247 1.00 95.75 208 THR A CA 1
ATOM 1427 C C . THR A 1 208 ? -10.664 4.280 -7.048 1.00 95.75 208 THR A C 1
ATOM 1429 O O . THR A 1 208 ? -10.072 3.872 -6.054 1.00 95.75 208 THR A O 1
ATOM 1432 N N . ILE A 1 209 ? -11.189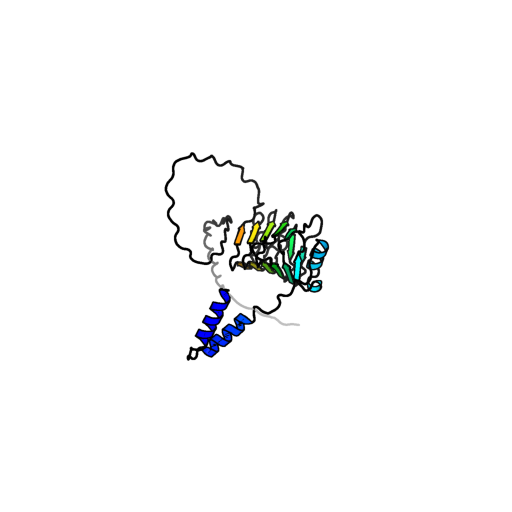 5.504 -7.122 1.00 94.81 209 ILE A N 1
ATOM 1433 C CA . ILE A 1 209 ? -11.197 6.464 -6.012 1.00 94.81 209 ILE A CA 1
ATOM 1434 C C . ILE A 1 209 ? -12.655 6.784 -5.684 1.00 94.81 209 ILE A C 1
ATOM 1436 O O . ILE A 1 209 ? -13.426 7.147 -6.571 1.00 94.81 209 ILE A O 1
ATOM 1440 N N . SER A 1 210 ? -13.048 6.628 -4.424 1.00 93.06 210 SER A N 1
ATOM 1441 C CA . SER A 1 210 ? -14.430 6.821 -3.968 1.00 93.06 210 SER A CA 1
ATOM 1442 C C . SER A 1 210 ? -14.491 7.378 -2.541 1.00 93.06 210 SER A C 1
ATOM 1444 O O . SER A 1 210 ? -13.469 7.525 -1.876 1.00 93.06 210 SER A O 1
ATOM 1446 N N . GLY A 1 211 ? -15.693 7.708 -2.059 1.00 93.44 211 GLY A N 1
ATOM 1447 C CA . GLY A 1 211 ? -15.875 8.307 -0.733 1.00 93.44 211 GLY A CA 1
ATOM 1448 C C . GLY A 1 211 ? -15.338 9.741 -0.657 1.00 93.44 211 GLY A C 1
ATOM 1449 O O . GLY A 1 211 ? -15.454 10.505 -1.615 1.00 93.44 211 GLY A O 1
ATOM 1450 N N . ASN A 1 212 ? -14.748 10.092 0.484 1.00 93.75 212 ASN A N 1
ATOM 1451 C CA . ASN A 1 212 ? -14.076 11.373 0.727 1.00 93.75 212 ASN A CA 1
ATOM 1452 C C . ASN A 1 212 ? -12.553 11.268 0.535 1.00 93.75 212 ASN A C 1
ATOM 1454 O O . ASN A 1 212 ? -11.800 12.130 1.001 1.00 93.75 212 ASN A O 1
ATOM 1458 N N . ALA A 1 213 ? -12.088 10.200 -0.117 1.00 95.00 213 ALA A N 1
ATOM 1459 C CA . ALA A 1 213 ? -10.676 9.959 -0.309 1.00 95.00 213 ALA A CA 1
ATOM 1460 C C . ALA A 1 213 ? -10.016 11.115 -1.070 1.00 95.00 213 ALA A C 1
ATOM 1462 O O . ALA A 1 213 ? -10.574 11.686 -2.012 1.00 95.00 213 ALA A O 1
ATOM 1463 N N . THR A 1 214 ? -8.794 11.444 -0.663 1.00 95.94 214 THR A N 1
ATOM 1464 C CA . THR A 1 214 ? -7.980 12.476 -1.304 1.00 95.94 214 THR A CA 1
ATOM 1465 C C . THR A 1 214 ? -6.745 11.835 -1.910 1.00 95.94 214 THR A C 1
ATOM 1467 O O . THR A 1 214 ? -5.990 11.166 -1.207 1.00 95.94 214 THR A O 1
ATOM 1470 N N . VAL A 1 215 ? -6.510 12.082 -3.198 1.00 94.31 215 VAL A N 1
ATOM 1471 C CA . VAL A 1 215 ? -5.296 11.634 -3.885 1.00 94.31 215 VAL A CA 1
ATOM 1472 C C . VAL A 1 215 ? -4.535 12.842 -4.403 1.00 94.31 215 VAL A C 1
ATOM 1474 O O . VAL A 1 215 ? -5.079 13.655 -5.155 1.00 94.31 215 VAL A O 1
ATOM 1477 N N . THR A 1 216 ? -3.276 12.961 -3.995 1.00 93.56 216 THR A N 1
ATOM 1478 C CA . THR A 1 216 ? -2.377 14.036 -4.413 1.00 93.56 216 THR A CA 1
ATOM 1479 C C . THR A 1 216 ? -1.138 13.479 -5.113 1.00 93.56 216 THR A C 1
ATOM 1481 O O . THR A 1 216 ? -0.707 12.356 -4.841 1.00 93.56 216 THR A O 1
ATOM 1484 N N . PRO A 1 217 ? -0.515 14.256 -6.010 1.00 86.44 217 PRO A N 1
ATOM 1485 C CA . PRO A 1 217 ? 0.819 13.944 -6.491 1.00 86.44 217 PRO A CA 1
ATOM 1486 C C . PRO A 1 217 ? 1.784 13.944 -5.304 1.00 86.44 217 PRO A C 1
ATOM 1488 O O . PRO A 1 217 ? 1.717 14.827 -4.444 1.00 86.44 217 PRO A O 1
ATOM 1491 N N . GLY A 1 218 ? 2.669 12.954 -5.248 1.00 78.94 218 GLY A N 1
ATOM 1492 C CA . GLY A 1 218 ? 3.801 12.983 -4.330 1.00 78.94 218 GLY A CA 1
ATOM 1493 C C . GLY A 1 218 ? 4.868 13.982 -4.779 1.00 78.94 218 GLY A C 1
ATOM 1494 O O . GLY A 1 218 ? 4.828 14.465 -5.916 1.00 78.94 218 GLY A O 1
ATOM 1495 N N . PRO A 1 219 ? 5.847 14.291 -3.916 1.00 66.25 219 PRO A N 1
ATOM 1496 C CA . PRO A 1 219 ? 6.997 15.090 -4.315 1.00 66.25 219 PRO A CA 1
ATOM 1497 C C . PRO A 1 219 ? 7.757 14.349 -5.425 1.00 66.25 219 PRO A C 1
ATOM 1499 O O . PRO A 1 219 ? 8.349 13.298 -5.191 1.00 66.25 219 PRO A O 1
ATOM 1502 N N . SER A 1 220 ? 7.711 14.870 -6.653 1.00 53.88 220 SER A N 1
ATOM 1503 C CA . SER A 1 220 ? 8.371 14.243 -7.798 1.00 53.88 220 SER A CA 1
ATOM 1504 C C . SER A 1 220 ? 9.885 14.220 -7.593 1.00 53.88 220 SER A C 1
ATOM 1506 O O . SER A 1 220 ? 10.515 15.272 -7.477 1.00 53.88 220 SER A O 1
ATOM 1508 N N . THR A 1 221 ? 10.490 13.036 -7.618 1.00 54.81 221 THR A N 1
ATOM 1509 C CA . THR A 1 221 ? 11.952 12.865 -7.659 1.00 54.81 221 THR A CA 1
ATOM 1510 C C . THR A 1 221 ? 12.513 12.936 -9.077 1.00 54.81 221 THR A C 1
ATOM 1512 O O . THR A 1 221 ? 13.732 12.914 -9.242 1.00 54.81 221 THR A O 1
ATOM 1515 N N . ALA A 1 222 ? 11.649 13.065 -10.096 1.00 46.78 222 ALA A N 1
ATOM 1516 C CA . ALA A 1 222 ? 12.015 13.301 -11.490 1.00 46.78 222 ALA A CA 1
ATOM 1517 C C . ALA A 1 222 ? 12.756 14.643 -11.623 1.00 46.78 222 ALA A C 1
ATOM 1519 O O . ALA A 1 222 ? 12.158 15.666 -11.929 1.00 46.78 222 ALA A O 1
ATOM 1520 N N . ARG A 1 223 ? 14.064 14.624 -11.332 1.00 38.84 223 ARG A N 1
ATOM 1521 C CA . ARG A 1 223 ? 14.982 15.767 -11.291 1.00 38.84 223 ARG A CA 1
ATOM 1522 C C . ARG A 1 223 ? 14.429 16.976 -10.525 1.00 38.84 223 ARG A C 1
ATOM 1524 O O . ARG A 1 223 ? 13.735 17.831 -11.067 1.00 38.84 223 ARG A O 1
ATOM 1531 N N . ALA A 1 224 ? 14.974 17.184 -9.329 1.00 35.19 224 ALA A N 1
ATOM 1532 C CA . ALA A 1 224 ? 15.283 18.526 -8.838 1.00 35.19 224 ALA A CA 1
ATOM 1533 C C . ALA A 1 224 ? 16.306 19.211 -9.783 1.00 35.19 224 ALA A C 1
ATOM 1535 O O . ALA A 1 224 ? 17.473 19.413 -9.466 1.00 35.19 224 ALA A O 1
ATOM 1536 N N . SER A 1 225 ? 15.875 19.494 -11.010 1.00 37.34 225 SER A N 1
ATOM 1537 C CA . SER A 1 225 ? 16.498 20.386 -11.984 1.00 37.34 225 SER A CA 1
ATOM 1538 C C . SER A 1 225 ? 15.435 21.342 -12.532 1.00 37.34 225 SER A C 1
ATOM 1540 O O . SER A 1 225 ? 15.500 21.743 -13.686 1.00 37.34 225 SER A O 1
ATOM 1542 N N . ALA A 1 226 ? 14.439 21.711 -11.726 1.00 33.62 226 ALA A N 1
ATOM 1543 C CA . ALA A 1 226 ? 13.896 23.051 -11.842 1.00 33.62 226 ALA A CA 1
ATOM 1544 C C . ALA A 1 226 ? 14.866 23.927 -11.056 1.00 33.62 226 ALA A C 1
ATOM 1546 O O . ALA A 1 226 ? 15.028 23.756 -9.847 1.00 33.62 226 ALA A O 1
ATOM 1547 N N . ALA A 1 227 ? 15.583 24.788 -11.771 1.00 30.08 227 ALA A N 1
ATOM 1548 C CA . ALA A 1 227 ? 16.325 25.874 -11.172 1.00 30.08 227 ALA A CA 1
ATOM 1549 C C . ALA A 1 227 ? 15.482 26.499 -10.053 1.00 30.08 227 ALA A C 1
ATOM 1551 O O . ALA A 1 227 ? 14.288 26.751 -10.231 1.00 30.08 227 ALA A O 1
ATOM 1552 N N . ALA A 1 228 ? 16.113 26.783 -8.917 1.00 32.50 228 ALA A N 1
ATOM 1553 C CA . ALA A 1 228 ? 15.649 27.848 -8.051 1.00 32.50 228 ALA A CA 1
ATOM 1554 C C . ALA A 1 228 ? 15.738 29.157 -8.854 1.00 32.50 228 ALA A C 1
ATOM 1556 O O . ALA A 1 228 ? 16.668 29.940 -8.699 1.00 32.50 228 ALA A O 1
ATOM 1557 N N . THR A 1 229 ? 14.805 29.377 -9.777 1.00 28.19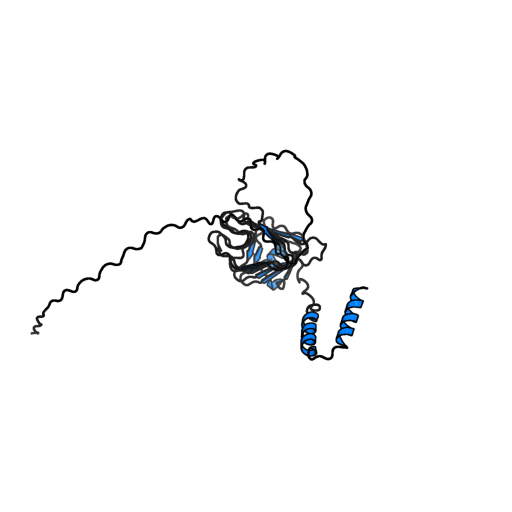 229 THR A N 1
ATOM 1558 C CA . THR A 1 229 ? 14.501 30.713 -10.254 1.00 28.19 229 THR A CA 1
ATOM 1559 C C . THR A 1 229 ? 13.604 31.287 -9.181 1.00 28.19 229 THR A C 1
ATOM 1561 O O . THR A 1 229 ? 12.405 31.022 -9.123 1.00 28.19 229 THR A O 1
ATOM 1564 N N . THR A 1 230 ? 14.240 32.007 -8.265 1.00 32.03 230 THR A N 1
ATOM 1565 C CA . THR A 1 230 ? 13.606 33.037 -7.457 1.00 32.03 230 THR A CA 1
ATOM 1566 C C . THR A 1 230 ? 12.568 33.757 -8.312 1.00 32.03 230 THR A C 1
ATOM 1568 O O . THR A 1 230 ? 12.902 34.418 -9.295 1.00 32.03 230 THR A O 1
ATOM 1571 N N . ALA A 1 231 ? 11.293 33.592 -7.963 1.00 27.53 231 ALA A N 1
ATOM 1572 C CA . ALA A 1 231 ? 10.243 34.443 -8.491 1.00 27.53 231 ALA A CA 1
ATOM 1573 C C . ALA A 1 231 ? 10.632 35.898 -8.171 1.00 27.53 231 ALA A C 1
ATOM 1575 O O . ALA A 1 231 ? 10.913 36.190 -7.002 1.00 27.53 231 ALA A O 1
ATOM 1576 N N . PRO A 1 232 ? 10.697 36.817 -9.151 1.00 32.03 232 PRO A N 1
ATOM 1577 C CA . PRO A 1 232 ? 10.832 38.220 -8.817 1.00 32.03 232 PRO A CA 1
ATOM 1578 C C . PRO A 1 232 ? 9.570 38.634 -8.057 1.00 32.03 232 PRO A C 1
ATOM 1580 O O . PRO A 1 232 ? 8.447 38.365 -8.489 1.00 32.03 232 PRO A O 1
ATOM 1583 N N . ALA A 1 233 ? 9.776 39.242 -6.891 1.00 31.20 233 ALA A N 1
ATOM 1584 C CA . ALA A 1 233 ? 8.715 39.791 -6.067 1.00 31.20 233 ALA A CA 1
ATOM 1585 C C . ALA A 1 233 ? 7.841 40.735 -6.907 1.00 31.20 233 ALA A C 1
ATOM 1587 O O . ALA A 1 233 ? 8.336 41.702 -7.488 1.00 31.20 233 ALA A O 1
ATOM 1588 N N . ALA A 1 234 ? 6.541 40.450 -6.971 1.00 32.47 234 ALA A N 1
ATOM 1589 C CA . ALA A 1 234 ? 5.569 41.389 -7.509 1.00 32.47 234 ALA A CA 1
ATOM 1590 C C . ALA A 1 234 ? 5.488 42.619 -6.577 1.00 32.47 234 ALA A C 1
ATOM 1592 O O . ALA A 1 234 ? 5.455 42.444 -5.354 1.00 32.47 234 ALA A O 1
ATOM 1593 N N . PRO A 1 235 ? 5.476 43.855 -7.109 1.00 37.12 235 PRO A N 1
ATOM 1594 C CA . PRO A 1 235 ? 5.407 45.063 -6.291 1.00 37.12 235 PRO A CA 1
ATOM 1595 C C . PRO A 1 235 ? 4.009 45.239 -5.664 1.00 37.12 235 PRO A C 1
ATOM 1597 O O . PRO A 1 235 ? 3.021 44.744 -6.213 1.00 37.12 235 PRO A O 1
ATOM 1600 N N . PRO A 1 236 ? 3.890 45.948 -4.524 1.00 43.84 236 PRO A N 1
ATOM 1601 C CA . PRO A 1 236 ? 2.627 46.066 -3.808 1.00 43.84 236 PRO A CA 1
ATOM 1602 C C . PRO A 1 236 ? 1.726 47.138 -4.440 1.00 43.84 236 PRO A C 1
ATOM 1604 O O . PRO A 1 236 ? 2.171 48.252 -4.711 1.00 43.84 236 PRO A O 1
ATOM 1607 N N . GLY A 1 237 ? 0.439 46.823 -4.622 1.00 32.19 237 GLY A N 1
ATOM 1608 C CA . GLY A 1 237 ? -0.560 47.768 -5.125 1.00 32.19 237 GLY A CA 1
ATOM 1609 C C . GLY A 1 237 ? -2.010 47.356 -4.842 1.00 32.19 237 GLY A C 1
ATOM 1610 O O . GLY A 1 237 ? -2.626 46.701 -5.668 1.00 32.19 237 GLY A O 1
ATOM 1611 N N . SER A 1 238 ? -2.508 47.810 -3.686 1.00 28.41 238 SER A N 1
ATOM 1612 C CA . SER A 1 238 ? -3.887 48.183 -3.292 1.00 28.41 238 SER A CA 1
ATOM 1613 C C . SER A 1 238 ? -5.075 47.187 -3.351 1.00 28.41 238 SER A C 1
ATOM 1615 O O . SER A 1 238 ? -5.207 46.394 -4.278 1.00 28.41 238 SER A O 1
ATOM 1617 N N . PRO A 1 239 ? -5.999 47.252 -2.360 1.00 43.00 239 PRO A N 1
ATOM 1618 C CA . PRO A 1 239 ? -7.013 46.227 -2.126 1.00 43.00 239 PRO A CA 1
ATOM 1619 C C . PRO A 1 239 ? -8.270 46.442 -2.977 1.00 43.00 239 PRO A C 1
ATOM 1621 O O . PRO A 1 239 ? -8.803 47.548 -3.049 1.00 43.00 239 PRO A O 1
ATOM 1624 N N . THR A 1 240 ? -8.808 45.362 -3.541 1.00 35.12 240 THR A N 1
ATOM 1625 C CA . THR A 1 240 ? -10.218 45.306 -3.947 1.00 35.12 240 THR A CA 1
ATOM 1626 C C . THR A 1 240 ? -10.917 44.174 -3.199 1.00 35.12 240 THR A C 1
ATOM 1628 O O . THR A 1 240 ? -10.363 43.103 -2.962 1.00 35.12 240 THR A O 1
ATOM 1631 N N . THR A 1 241 ? -12.113 44.501 -2.724 1.00 34.91 241 THR A N 1
ATOM 1632 C CA . THR A 1 241 ? -12.997 43.761 -1.820 1.00 34.91 241 THR A CA 1
ATOM 1633 C C . THR A 1 241 ? -13.269 42.318 -2.279 1.00 34.91 241 THR A C 1
ATOM 1635 O O . THR A 1 241 ? -13.529 42.114 -3.466 1.00 34.91 241 THR A O 1
ATOM 1638 N N . PRO A 1 242 ? -13.282 41.310 -1.382 1.00 35.28 242 PRO A N 1
ATOM 1639 C CA . PRO A 1 242 ? -13.608 39.939 -1.771 1.00 35.28 242 PRO A CA 1
ATOM 1640 C C . PRO A 1 242 ? -15.119 39.775 -2.041 1.00 35.28 242 PRO A C 1
ATOM 1642 O O . PRO A 1 242 ? -15.928 40.234 -1.229 1.00 35.28 242 PRO A O 1
ATOM 1645 N N . PRO A 1 243 ? -15.538 39.098 -3.129 1.00 33.03 243 PRO A N 1
ATOM 1646 C CA . PRO A 1 243 ? -16.933 38.709 -3.309 1.00 33.03 243 PRO A CA 1
ATOM 1647 C C . PRO A 1 243 ? -17.311 37.535 -2.388 1.00 33.03 243 PRO A C 1
ATOM 1649 O O . PRO A 1 243 ? -16.513 36.634 -2.125 1.00 33.03 243 PRO A O 1
ATOM 1652 N N . SER A 1 244 ? -18.550 37.562 -1.891 1.00 29.53 244 SER A N 1
ATOM 1653 C CA . SER A 1 244 ? -19.136 36.554 -0.999 1.00 29.53 244 SER A CA 1
ATOM 1654 C C . SER A 1 244 ? -19.212 35.149 -1.632 1.00 29.53 244 SER A C 1
ATOM 1656 O O . SER A 1 244 ? -19.420 35.038 -2.842 1.00 29.53 244 SER A O 1
ATOM 1658 N N . PRO A 1 245 ? -19.095 34.065 -0.838 1.00 37.09 245 PRO A N 1
ATOM 1659 C CA . PRO A 1 245 ? -19.106 32.695 -1.355 1.00 37.09 245 PRO A CA 1
ATOM 1660 C C . PRO A 1 245 ? -20.527 32.197 -1.701 1.00 37.09 245 PRO A C 1
ATOM 1662 O O . PRO A 1 245 ? -21.461 32.456 -0.938 1.00 37.09 245 PRO A O 1
ATOM 1665 N N . PRO A 1 246 ? -20.714 31.435 -2.799 1.00 32.41 246 PRO A N 1
ATOM 1666 C CA . PRO A 1 246 ? -21.966 30.731 -3.076 1.00 32.41 246 PRO A CA 1
ATOM 1667 C C . PRO A 1 246 ? -22.116 29.452 -2.219 1.00 32.41 246 PRO A C 1
ATOM 1669 O O . PRO A 1 246 ? -21.119 28.912 -1.729 1.00 32.41 246 PRO A O 1
ATOM 1672 N N . PRO A 1 247 ? -23.354 28.954 -2.016 1.00 33.84 247 PRO A N 1
ATOM 1673 C CA . PRO A 1 247 ? -23.651 27.906 -1.042 1.00 33.84 247 PRO A CA 1
ATOM 1674 C C . PRO A 1 247 ? -23.164 26.515 -1.474 1.00 33.84 247 PRO A C 1
ATOM 1676 O O . PRO A 1 247 ? -23.188 26.143 -2.647 1.00 33.84 247 PRO A O 1
ATOM 1679 N N . ALA A 1 248 ? -22.741 25.738 -0.475 1.00 36.59 248 ALA A N 1
ATOM 1680 C CA . ALA A 1 248 ? -22.145 24.416 -0.610 1.00 36.59 248 ALA A CA 1
ATOM 1681 C C . ALA A 1 248 ? -23.100 23.382 -1.234 1.00 36.59 248 ALA A C 1
ATOM 1683 O O . ALA A 1 248 ? -24.215 23.180 -0.758 1.00 36.59 248 ALA A O 1
ATOM 1684 N N . THR A 1 249 ? -22.612 22.672 -2.255 1.00 31.00 249 THR A N 1
ATOM 1685 C CA . THR A 1 249 ? -23.210 21.435 -2.782 1.00 31.00 249 THR A CA 1
ATOM 1686 C C . THR A 1 249 ? -22.221 20.282 -2.582 1.00 31.00 249 THR A C 1
ATOM 1688 O O . THR A 1 249 ? -21.015 20.450 -2.754 1.00 31.00 249 THR A O 1
ATOM 1691 N N . ALA A 1 250 ? -22.753 19.140 -2.148 1.00 31.56 250 ALA A N 1
ATOM 1692 C CA . ALA A 1 250 ? -22.061 17.982 -1.593 1.00 31.56 250 ALA A CA 1
ATOM 1693 C C . ALA A 1 250 ? -21.056 17.268 -2.525 1.00 31.56 250 ALA A C 1
ATOM 1695 O O . ALA A 1 250 ? -21.244 17.215 -3.737 1.00 31.56 250 ALA A O 1
ATOM 1696 N N . GLY A 1 251 ? -20.049 16.645 -1.891 1.00 36.28 251 GLY A N 1
ATOM 1697 C CA . GLY A 1 251 ? -19.300 15.472 -2.366 1.00 36.28 251 GLY A CA 1
ATOM 1698 C C . GLY A 1 251 ? -18.385 15.678 -3.573 1.00 36.28 251 GLY A C 1
ATOM 1699 O O . GLY A 1 251 ? -18.771 15.382 -4.699 1.00 36.28 251 GLY A O 1
ATOM 1700 N N . ARG A 1 252 ? -17.135 16.104 -3.351 1.00 30.27 252 ARG A N 1
ATOM 1701 C CA . ARG A 1 252 ? -16.081 16.058 -4.377 1.00 30.27 252 ARG A CA 1
ATOM 1702 C C . ARG A 1 252 ? -14.862 15.311 -3.848 1.00 30.27 252 ARG A C 1
ATOM 1704 O O . ARG A 1 252 ? -14.138 15.846 -3.016 1.00 30.27 252 ARG A O 1
ATOM 1711 N N . ALA A 1 253 ? -14.607 14.121 -4.389 1.00 32.44 253 ALA A N 1
ATOM 1712 C CA . ALA A 1 253 ? -13.255 13.581 -4.431 1.00 32.44 253 ALA A CA 1
ATOM 1713 C C . ALA A 1 253 ? -12.408 14.550 -5.274 1.00 32.44 253 ALA A C 1
ATOM 1715 O O . ALA A 1 253 ? -12.700 14.789 -6.448 1.00 32.44 253 ALA A O 1
ATOM 1716 N N . SER A 1 254 ? -11.413 15.189 -4.663 1.00 32.94 254 SER A N 1
ATOM 1717 C CA . SER A 1 254 ? -10.505 16.094 -5.365 1.00 32.94 254 SER A CA 1
ATOM 1718 C C . SER A 1 254 ? -9.322 15.295 -5.900 1.00 32.94 254 SER A C 1
ATOM 1720 O O . SER A 1 254 ? -8.486 14.834 -5.124 1.00 32.94 254 SER A O 1
ATOM 1722 N N . VAL A 1 255 ? -9.244 15.146 -7.220 1.00 38.66 255 VAL A N 1
ATOM 1723 C CA . VAL A 1 255 ? -8.057 14.628 -7.909 1.00 38.66 255 VAL A CA 1
ATOM 1724 C C . VAL A 1 255 ? -7.287 15.828 -8.450 1.00 38.66 255 VAL A C 1
ATOM 1726 O O . VAL A 1 255 ? -7.720 16.466 -9.407 1.00 38.66 255 VAL A O 1
ATOM 1729 N N . ALA A 1 256 ? -6.158 16.165 -7.830 1.00 35.81 256 ALA A N 1
ATOM 1730 C CA . ALA A 1 256 ? -5.250 17.195 -8.331 1.00 35.81 256 ALA A CA 1
ATOM 1731 C C . ALA A 1 256 ? -4.129 16.530 -9.142 1.00 35.81 256 ALA A C 1
ATOM 1733 O O . ALA A 1 256 ? -3.006 16.412 -8.675 1.00 35.81 256 ALA A O 1
ATOM 1734 N N . ALA A 1 257 ? -4.424 16.027 -10.340 1.00 33.12 257 ALA A N 1
ATOM 1735 C CA . ALA A 1 257 ? -3.397 15.443 -11.201 1.00 33.12 257 ALA A CA 1
ATOM 1736 C C . ALA A 1 257 ? -2.726 16.538 -12.048 1.00 33.12 257 ALA A C 1
ATOM 1738 O O . ALA A 1 257 ? -3.204 16.867 -13.129 1.00 33.12 257 ALA A O 1
ATOM 1739 N N . THR A 1 258 ? -1.593 17.079 -11.595 1.00 34.38 258 THR A N 1
ATOM 1740 C CA . THR A 1 258 ? -0.682 17.831 -12.477 1.00 34.38 258 THR A CA 1
ATOM 1741 C C . THR A 1 258 ? 0.281 16.844 -13.131 1.00 34.38 258 THR A C 1
ATOM 1743 O O . THR A 1 258 ? 1.457 16.767 -12.792 1.00 34.38 258 THR A O 1
ATOM 1746 N N . GLY A 1 259 ? -0.246 16.021 -14.036 1.00 29.61 259 GLY A N 1
ATOM 1747 C CA . GLY A 1 259 ? 0.563 15.250 -14.972 1.00 29.61 259 GLY A CA 1
ATOM 1748 C C . GLY A 1 259 ? 0.718 16.060 -16.251 1.00 29.61 259 GLY A C 1
ATOM 1749 O O . GLY A 1 259 ? -0.282 16.492 -16.821 1.00 29.61 259 GLY A O 1
ATOM 1750 N N . ALA A 1 260 ? 1.953 16.278 -16.701 1.00 31.64 260 ALA A N 1
ATOM 1751 C CA . ALA A 1 260 ? 2.224 16.810 -18.028 1.00 31.64 260 ALA A CA 1
ATOM 1752 C C . ALA A 1 260 ? 1.657 15.841 -19.075 1.00 31.64 260 ALA A C 1
ATOM 1754 O O . ALA A 1 260 ? 2.310 14.887 -19.495 1.00 31.64 260 ALA A O 1
ATOM 1755 N N . ALA A 1 261 ? 0.418 16.081 -19.494 1.00 31.70 261 ALA A N 1
ATOM 1756 C CA . ALA A 1 261 ? -0.115 15.517 -20.714 1.00 31.70 261 ALA A CA 1
ATOM 1757 C C . ALA A 1 261 ? 0.585 16.215 -21.886 1.00 31.70 261 ALA A C 1
ATOM 1759 O O . ALA A 1 261 ? 0.042 17.137 -22.488 1.00 31.70 261 ALA A O 1
ATOM 1760 N N . THR A 1 262 ? 1.789 15.770 -22.250 1.00 31.81 262 THR A N 1
ATOM 1761 C CA . THR A 1 262 ? 2.304 16.024 -23.601 1.00 31.81 262 THR A CA 1
ATOM 1762 C C . THR A 1 262 ? 1.619 15.045 -24.551 1.00 31.81 262 THR A C 1
ATOM 1764 O O . THR A 1 262 ? 2.222 14.122 -25.087 1.00 31.81 262 THR A O 1
ATOM 1767 N N . ALA A 1 263 ? 0.315 15.240 -24.740 1.00 35.97 263 ALA A N 1
ATOM 1768 C CA . ALA A 1 263 ? -0.405 14.749 -25.899 1.00 35.97 263 ALA A CA 1
ATOM 1769 C C . ALA A 1 263 ? -0.471 15.899 -26.909 1.00 35.97 263 ALA A C 1
ATOM 1771 O O . ALA A 1 263 ? -1.442 16.643 -26.977 1.00 35.97 263 ALA A O 1
ATOM 1772 N N . ALA A 1 264 ? 0.594 16.050 -27.691 1.00 29.02 264 ALA A N 1
ATOM 1773 C CA . ALA A 1 264 ? 0.560 16.785 -28.947 1.00 29.02 264 ALA A CA 1
ATOM 1774 C C . ALA A 1 264 ? 1.355 15.988 -29.984 1.00 29.02 264 ALA A C 1
ATOM 1776 O O . ALA A 1 264 ? 2.474 16.331 -30.355 1.00 29.02 264 ALA A O 1
ATOM 1777 N N . ARG A 1 265 ? 0.779 14.872 -30.443 1.00 29.64 265 ARG A N 1
ATOM 1778 C CA . ARG A 1 265 ? 1.103 14.361 -31.774 1.00 29.64 265 ARG A CA 1
ATOM 1779 C C . ARG A 1 265 ? 0.184 15.089 -32.747 1.00 29.64 265 ARG A C 1
ATOM 1781 O O . ARG A 1 265 ? -1.010 14.807 -32.794 1.00 29.64 265 ARG A O 1
ATOM 1788 N N . SER A 1 266 ? 0.747 16.035 -33.493 1.00 32.34 266 SER A N 1
ATOM 1789 C CA . SER A 1 266 ? 0.138 16.556 -34.717 1.00 32.34 266 SER A CA 1
ATOM 1790 C C . SER A 1 266 ? -0.277 15.386 -35.621 1.00 32.34 266 SER A C 1
ATOM 1792 O O . SER A 1 266 ? 0.446 14.382 -35.664 1.00 32.34 266 SER A O 1
ATOM 1794 N N . PRO A 1 267 ? -1.404 15.472 -36.349 1.00 36.22 267 PRO A N 1
ATOM 1795 C CA . PRO A 1 267 ? -1.786 14.440 -37.300 1.00 36.22 267 PRO A CA 1
ATOM 1796 C C . PRO A 1 267 ? -0.695 14.319 -38.370 1.00 36.22 267 PRO A C 1
ATOM 1798 O O . PRO A 1 267 ? -0.475 15.227 -39.168 1.00 36.22 267 PRO A O 1
ATOM 1801 N N . SER A 1 268 ? 0.020 13.195 -38.351 1.00 35.34 268 SER A N 1
ATOM 1802 C CA . SER A 1 268 ? 0.905 12.799 -39.438 1.00 35.34 268 SER A CA 1
ATOM 1803 C C . SER A 1 268 ? 0.021 12.408 -40.617 1.00 35.34 268 SER A C 1
ATOM 1805 O O . SER A 1 268 ? -0.708 11.418 -40.564 1.00 35.34 268 SER A O 1
ATOM 1807 N N . THR A 1 269 ? 0.055 13.225 -41.662 1.00 41.16 269 THR A N 1
ATOM 1808 C CA . THR A 1 269 ? -0.456 12.906 -42.991 1.00 41.16 269 THR A CA 1
ATOM 1809 C C . THR A 1 269 ? 0.331 11.722 -43.548 1.00 41.16 269 THR A C 1
ATOM 1811 O O . THR A 1 269 ? 1.396 11.879 -44.143 1.00 41.16 269 THR A O 1
ATOM 1814 N N . ALA A 1 270 ? -0.181 10.512 -43.331 1.00 41.41 270 ALA A N 1
ATOM 1815 C CA . ALA A 1 270 ? 0.269 9.340 -44.064 1.00 41.41 270 ALA A CA 1
ATOM 1816 C C . ALA A 1 270 ? -0.089 9.519 -45.555 1.00 41.41 270 ALA A C 1
ATOM 1818 O O . ALA A 1 270 ? -1.234 9.874 -45.855 1.00 41.41 270 ALA A O 1
ATOM 1819 N N . PRO A 1 271 ? 0.843 9.299 -46.501 1.00 53.06 271 PRO A N 1
ATOM 1820 C CA . PRO A 1 271 ? 0.493 9.232 -47.914 1.00 53.06 271 PRO A CA 1
ATOM 1821 C C . PRO A 1 271 ? -0.421 8.017 -48.171 1.00 53.06 271 PRO A C 1
ATOM 1823 O O . PRO A 1 271 ? -0.287 6.997 -47.486 1.00 53.06 271 PRO A O 1
ATOM 1826 N N . PRO A 1 272 ? -1.364 8.105 -49.127 1.00 61.03 272 PRO A N 1
ATOM 1827 C CA . PRO A 1 272 ? -2.307 7.025 -49.399 1.00 61.03 272 PRO A CA 1
ATOM 1828 C C . PRO A 1 272 ? -1.586 5.750 -49.874 1.00 61.03 272 PRO A C 1
ATOM 1830 O O . PRO A 1 272 ? -0.551 5.843 -50.543 1.00 61.03 272 PRO A O 1
ATOM 1833 N N . PRO A 1 273 ? -2.125 4.557 -49.561 1.00 58.50 273 PRO A N 1
ATOM 1834 C CA . PRO A 1 273 ? -1.552 3.296 -50.015 1.00 58.50 273 PRO A CA 1
ATOM 1835 C C . PRO A 1 273 ? -1.611 3.188 -51.545 1.00 58.50 273 PRO A C 1
ATOM 1837 O O . PRO A 1 273 ? -2.606 3.551 -52.174 1.00 58.50 273 PRO A O 1
ATOM 1840 N N . SER A 1 274 ? -0.531 2.678 -52.139 1.00 64.06 274 SER A N 1
ATOM 1841 C CA . SER A 1 274 ? -0.437 2.409 -53.576 1.00 64.06 274 SER A CA 1
ATOM 1842 C C . SER A 1 274 ? -1.506 1.398 -54.028 1.00 64.06 274 SER A C 1
ATOM 1844 O O . SER A 1 274 ? -1.809 0.464 -53.280 1.00 64.06 274 SER A O 1
ATOM 1846 N N . PRO A 1 275 ? -2.076 1.550 -55.240 1.00 68.31 275 PRO A N 1
ATOM 1847 C CA . PRO A 1 275 ? -3.088 0.632 -55.750 1.00 68.31 275 PRO A CA 1
ATOM 1848 C C . PRO A 1 275 ? -2.513 -0.779 -55.984 1.00 68.31 275 PRO A C 1
ATOM 1850 O O . PRO A 1 275 ? -1.332 -0.914 -56.316 1.00 68.31 275 PRO A O 1
ATOM 1853 N N . PRO A 1 276 ? -3.335 -1.835 -55.835 1.00 66.31 276 PRO A N 1
ATOM 1854 C CA . PRO A 1 276 ? -2.904 -3.211 -56.054 1.00 66.31 276 PRO A CA 1
ATOM 1855 C C . PRO A 1 276 ? -2.543 -3.473 -57.531 1.00 66.31 276 PRO A C 1
ATOM 1857 O O . PRO A 1 276 ? -3.133 -2.860 -58.427 1.00 66.31 276 PRO A O 1
ATOM 1860 N N . PRO A 1 277 ? -1.600 -4.394 -57.808 1.00 59.06 277 PRO A N 1
ATOM 1861 C CA . PRO A 1 277 ? -1.213 -4.744 -59.171 1.00 59.06 277 PRO A CA 1
ATOM 1862 C C . PRO A 1 277 ? -2.358 -5.431 -59.932 1.00 59.06 277 PRO A C 1
ATOM 1864 O O . PRO A 1 277 ? -3.097 -6.248 -59.382 1.00 59.06 277 PRO A O 1
ATOM 1867 N N . ALA A 1 278 ? -2.485 -5.090 -61.217 1.00 58.22 278 ALA A N 1
ATOM 1868 C CA . ALA A 1 278 ? -3.494 -5.621 -62.130 1.00 58.22 278 ALA A CA 1
ATOM 1869 C C . ALA A 1 278 ? -3.375 -7.151 -62.323 1.00 58.22 278 ALA A C 1
ATOM 1871 O O . ALA A 1 278 ? -2.260 -7.681 -62.337 1.00 58.22 278 ALA A O 1
ATOM 1872 N N . PRO A 1 279 ? -4.497 -7.874 -62.517 1.00 53.69 279 PRO A N 1
ATOM 1873 C CA . PRO A 1 279 ? -4.476 -9.315 -62.741 1.00 53.69 279 PRO A CA 1
ATOM 1874 C C . PRO A 1 279 ? -3.845 -9.669 -64.095 1.00 53.69 279 PRO A C 1
ATOM 1876 O O . PRO A 1 279 ? -4.187 -9.108 -65.138 1.00 53.69 279 PRO A O 1
ATOM 1879 N N . ALA A 1 280 ? -2.920 -10.629 -64.055 1.00 46.12 280 ALA A N 1
ATOM 1880 C CA . ALA A 1 280 ? -2.209 -11.163 -65.207 1.00 46.12 280 ALA A CA 1
ATOM 1881 C C . ALA A 1 280 ? -3.174 -11.798 -66.222 1.00 46.12 280 ALA A C 1
ATOM 1883 O O . ALA A 1 280 ? -3.986 -12.662 -65.889 1.00 46.12 280 ALA A O 1
ATOM 1884 N N . ALA A 1 281 ? -3.048 -11.377 -67.480 1.00 45.81 281 ALA A N 1
ATOM 1885 C CA . ALA A 1 281 ? -3.769 -11.952 -68.602 1.00 45.81 281 ALA A CA 1
ATOM 1886 C C . ALA A 1 281 ? -3.351 -13.414 -68.828 1.00 45.81 281 ALA A C 1
ATOM 1888 O O . ALA A 1 281 ? -2.177 -13.726 -69.035 1.00 45.81 281 ALA A O 1
ATOM 1889 N N . ALA A 1 282 ? -4.348 -14.295 -68.831 1.00 43.28 282 ALA A N 1
ATOM 1890 C CA . ALA A 1 282 ? -4.237 -15.675 -69.265 1.00 43.28 282 ALA A CA 1
ATOM 1891 C C . ALA A 1 282 ? -3.764 -15.752 -70.728 1.00 43.28 282 ALA A C 1
ATOM 1893 O O . ALA A 1 282 ? -4.372 -15.161 -71.622 1.00 43.28 282 ALA A O 1
ATOM 1894 N N . ARG A 1 283 ? -2.717 -16.540 -70.989 1.00 42.47 283 ARG A N 1
ATOM 1895 C CA . ARG A 1 283 ? -2.442 -17.087 -72.322 1.00 42.47 283 ARG A CA 1
ATOM 1896 C C . ARG A 1 283 ? -2.649 -18.593 -72.286 1.00 42.47 283 ARG A C 1
ATOM 1898 O O . ARG A 1 283 ? -1.894 -19.323 -71.655 1.00 42.47 283 ARG A O 1
ATOM 1905 N N . ALA A 1 284 ? -3.692 -19.021 -72.985 1.00 43.97 284 ALA A N 1
ATOM 1906 C CA . ALA A 1 284 ? -3.937 -20.400 -73.360 1.00 43.97 284 ALA A CA 1
ATOM 1907 C C . ALA A 1 284 ? -3.146 -20.759 -74.627 1.00 43.97 284 ALA A C 1
ATOM 1909 O O . ALA A 1 284 ? -3.165 -20.012 -75.606 1.00 43.97 284 ALA A O 1
ATOM 1910 N N . SER A 1 285 ? -2.485 -21.915 -74.603 1.00 45.12 285 SER A N 1
ATOM 1911 C CA . SER A 1 285 ? -2.218 -22.830 -75.731 1.00 45.12 285 SER A CA 1
ATOM 1912 C C . SER A 1 285 ? -1.209 -23.882 -75.262 1.00 45.12 285 SER A C 1
ATOM 1914 O O . SER A 1 285 ? -0.293 -23.535 -74.531 1.00 45.12 285 SER A O 1
ATOM 1916 N N . ALA A 1 286 ? -1.194 -25.143 -75.673 1.00 43.69 286 ALA A N 1
ATOM 1917 C CA . ALA A 1 286 ? -2.123 -26.062 -76.326 1.00 43.69 286 ALA A CA 1
ATOM 1918 C C . ALA A 1 286 ? -1.306 -27.361 -76.536 1.00 43.69 286 ALA A C 1
ATOM 1920 O O . ALA A 1 286 ? -0.097 -27.279 -76.729 1.00 43.69 286 ALA A O 1
ATOM 1921 N N . ALA A 1 287 ? -1.986 -28.515 -76.551 1.00 47.34 287 ALA A N 1
ATOM 1922 C CA . ALA A 1 287 ? -1.585 -29.785 -77.187 1.00 47.34 287 ALA A CA 1
ATOM 1923 C C . ALA A 1 287 ? -0.263 -30.453 -76.717 1.00 47.34 287 ALA A C 1
ATOM 1925 O O . ALA A 1 287 ? 0.836 -29.999 -76.997 1.00 47.34 287 ALA A O 1
ATOM 1926 N N . ALA A 1 288 ? -0.313 -31.533 -75.931 1.00 45.66 288 ALA A N 1
ATOM 1927 C CA . ALA A 1 288 ? -0.584 -32.918 -76.357 1.00 45.66 288 ALA A CA 1
ATOM 1928 C C . ALA A 1 288 ? 0.498 -33.528 -77.268 1.00 45.66 288 ALA A C 1
ATOM 1930 O O . ALA A 1 288 ? 0.679 -33.067 -78.390 1.00 45.66 288 ALA A O 1
ATOM 1931 N N . ARG A 1 289 ? 1.126 -34.629 -76.815 1.00 48.84 289 ARG A N 1
ATOM 1932 C CA . ARG A 1 289 ? 1.346 -35.897 -77.555 1.00 48.84 289 ARG A CA 1
ATOM 1933 C C . ARG A 1 289 ? 2.040 -36.956 -76.660 1.00 48.84 289 ARG A C 1
ATOM 1935 O O . ARG A 1 289 ? 2.533 -36.596 -75.596 1.00 48.84 289 ARG A O 1
ATOM 1942 N N . PRO A 1 290 ? 1.964 -38.257 -77.018 1.00 59.81 290 PRO A N 1
ATOM 1943 C CA . PRO A 1 290 ? 1.612 -39.313 -76.072 1.00 59.81 290 PRO A CA 1
ATOM 1944 C C . PRO A 1 290 ? 2.738 -40.313 -75.771 1.00 59.81 290 PRO A C 1
ATOM 1946 O O . PRO A 1 290 ? 3.782 -40.342 -76.417 1.00 59.81 290 PRO A O 1
ATOM 1949 N N . ALA A 1 291 ? 2.434 -41.178 -74.803 1.00 56.16 291 ALA A N 1
ATOM 1950 C CA . ALA A 1 291 ? 3.157 -42.383 -74.431 1.00 56.16 291 ALA A CA 1
ATOM 1951 C C . ALA A 1 291 ? 3.421 -43.348 -75.603 1.00 56.16 291 ALA A C 1
ATOM 1953 O O . ALA A 1 291 ? 2.631 -43.466 -76.542 1.00 56.16 291 ALA A O 1
ATOM 1954 N N . SER A 1 292 ? 4.502 -44.118 -75.480 1.00 51.97 292 SER A N 1
ATOM 1955 C CA . SER A 1 292 ? 4.664 -45.422 -76.128 1.00 51.97 292 SER A CA 1
ATOM 1956 C C . SER A 1 292 ? 5.190 -46.449 -75.111 1.00 51.97 292 SER A C 1
ATOM 1958 O O . SER A 1 292 ? 5.840 -46.043 -74.145 1.00 51.97 292 SER A O 1
ATOM 1960 N N . PRO A 1 293 ? 4.840 -47.743 -75.266 1.00 65.75 293 PRO A N 1
ATOM 1961 C CA . PRO A 1 293 ? 4.771 -48.730 -74.184 1.00 65.75 293 PRO A CA 1
ATOM 1962 C C . PRO A 1 293 ? 5.974 -49.714 -74.219 1.00 65.75 293 PRO A C 1
ATOM 1964 O O . PRO A 1 293 ? 6.885 -49.515 -75.023 1.00 65.75 293 PRO A O 1
ATOM 1967 N N . PRO A 1 294 ? 6.031 -50.748 -73.351 1.00 67.69 294 PRO A N 1
ATOM 1968 C CA . PRO A 1 294 ? 7.267 -51.453 -73.029 1.00 67.69 294 PRO A CA 1
ATOM 1969 C C . PRO A 1 294 ? 7.548 -52.642 -73.955 1.00 67.69 294 PRO A C 1
ATOM 1971 O O . PRO A 1 294 ? 6.620 -53.290 -74.448 1.00 67.69 294 PRO A O 1
ATOM 1974 N N . ARG A 1 295 ? 8.833 -52.983 -74.088 1.00 53.88 295 ARG A N 1
ATOM 1975 C CA . ARG A 1 295 ? 9.345 -54.354 -74.206 1.00 53.88 295 ARG A CA 1
ATOM 1976 C C . ARG A 1 295 ? 10.836 -54.389 -73.912 1.00 53.88 295 ARG A C 1
ATOM 1978 O O . ARG A 1 295 ? 11.526 -53.443 -74.345 1.00 53.88 295 ARG A O 1
#